Protein AF-C7NY32-F1 (afdb_monomer_lite)

Secondary structure (DSSP, 8-state):
-HHHHHHHSPP-TEEEEEEEEE-S---S-TTS--SSS--PPPP-TTS--S--HHHHHHHHHHHHHHHHHHT-EEEE-GGGG---TTTS-HHHHHHHHHHH-SEEEEEE---SS-----SHHHHHHHHS-HHHHTTEEEEEETT---HHHHHHHHHH--EEEEESSHHHHHHHHHHHHHHHHHHHHHTSS--TT-

Sequence (194 aa):
MRNRLLDTLSPVRYRRFLVYVMGPYKAFGVDDVVDDAGPFLEWDEDVGGEYDEEDVQALLERTRDRLREAVGVNAFLAIDAEIPLDEMDAATQTIEFARASNAVVFVAPLVGKNLGVGIEVGSVMEALDEQQRERVVFVHETGVRSAMIDGLARRWDATILTYETEDELFDRLRYFVAQVMNAEYTGDLPDLDE

Foldseek 3Di:
DQVLLLVQFDAWPASSQEEEEDEDAPDDDPPPDDDPDPDSDDQPPVFDWPDDRVRVVVLSVVLQVCCCPVVRGRYDYLVSSPQDCVRPNPLRSLLVSLLSHLAYEYEAEGRGPDRPGDVSVVSNLVSDDLLSQLRYEYEYEPPDDDVVVVVCCVPRVHHYHYDHDSVRVNVVVSVSSVVSVVCCVVVVHPDPVD

Radius of gyration: 15.98 Å; chains: 1; bounding box: 37×38×46 Å

Structure (mmCIF, N/CA/C/O backbone):
data_AF-C7NY32-F1
#
_entry.id   AF-C7NY32-F1
#
loop_
_atom_site.group_PDB
_atom_site.id
_atom_site.type_symbol
_atom_site.label_atom_id
_atom_site.label_alt_id
_atom_site.label_comp_id
_atom_site.label_asym_id
_atom_site.label_entity_id
_atom_site.label_seq_id
_atom_site.pdbx_PDB_ins_code
_atom_site.Cartn_x
_atom_site.Cartn_y
_atom_site.Cartn_z
_atom_site.occupancy
_atom_site.B_iso_or_equiv
_atom_site.auth_seq_id
_atom_site.auth_comp_id
_atom_site.auth_asym_id
_atom_site.auth_atom_id
_atom_site.pdbx_PDB_model_num
ATOM 1 N N . MET A 1 1 ? -15.158 4.988 3.749 1.00 94.06 1 MET A N 1
ATOM 2 C CA . MET A 1 1 ? -14.356 4.207 2.787 1.00 94.06 1 MET A CA 1
ATOM 3 C C . MET A 1 1 ? -14.219 2.724 3.157 1.00 94.06 1 MET A C 1
ATOM 5 O O . MET A 1 1 ? -14.706 1.892 2.407 1.00 94.06 1 MET A O 1
ATOM 9 N N . ARG A 1 2 ? -13.650 2.369 4.321 1.00 94.88 2 ARG A N 1
ATOM 10 C CA . ARG A 1 2 ? -13.374 0.975 4.753 1.00 94.88 2 ARG A CA 1
ATOM 11 C C . ARG A 1 2 ? -14.476 -0.059 4.469 1.00 94.88 2 ARG A C 1
ATOM 13 O O . ARG A 1 2 ? -14.203 -1.053 3.813 1.00 94.88 2 ARG A O 1
ATOM 20 N N . ASN A 1 3 ? -15.718 0.183 4.898 1.00 95.12 3 ASN A N 1
ATOM 21 C CA . ASN A 1 3 ? -16.822 -0.764 4.659 1.00 95.12 3 ASN A CA 1
ATOM 22 C C . ASN A 1 3 ? -17.086 -1.011 3.166 1.00 95.12 3 ASN A C 1
ATOM 24 O O . ASN A 1 3 ? -17.297 -2.152 2.780 1.00 95.12 3 ASN A O 1
ATOM 28 N N . ARG A 1 4 ? -16.994 0.031 2.326 1.00 95.00 4 ARG A N 1
ATOM 29 C CA . ARG A 1 4 ? -17.136 -0.108 0.870 1.00 95.00 4 ARG A CA 1
ATOM 30 C C . ARG A 1 4 ? -16.062 -1.037 0.312 1.00 95.00 4 ARG A C 1
ATOM 32 O O . ARG A 1 4 ? -16.401 -1.984 -0.378 1.00 95.00 4 ARG A O 1
ATOM 39 N N . LEU A 1 5 ? -14.797 -0.833 0.688 1.00 96.12 5 LEU A N 1
ATOM 40 C CA . LEU A 1 5 ? -13.703 -1.725 0.284 1.00 96.12 5 LEU A CA 1
ATOM 41 C C . LEU A 1 5 ? -13.952 -3.172 0.736 1.00 96.12 5 LEU A C 1
ATOM 43 O O . LEU A 1 5 ? -13.758 -4.104 -0.035 1.00 96.12 5 LEU A O 1
ATOM 47 N N . LEU A 1 6 ? -14.423 -3.382 1.968 1.00 95.75 6 LEU A N 1
ATOM 48 C CA . LEU A 1 6 ? -14.722 -4.726 2.476 1.00 95.75 6 LEU A CA 1
ATOM 49 C C . LEU A 1 6 ? -15.874 -5.419 1.739 1.00 95.75 6 LEU A C 1
ATOM 51 O O . LEU A 1 6 ? -15.918 -6.654 1.753 1.00 95.75 6 LEU A O 1
ATOM 55 N N . ASP A 1 7 ? -16.801 -4.656 1.164 1.00 95.44 7 ASP A N 1
ATOM 56 C CA . ASP A 1 7 ? -17.947 -5.163 0.407 1.00 95.44 7 ASP A CA 1
ATOM 57 C C . ASP A 1 7 ? -17.618 -5.382 -1.080 1.00 95.44 7 ASP A C 1
ATOM 59 O O . ASP A 1 7 ? -18.140 -6.326 -1.670 1.00 95.44 7 ASP A O 1
ATOM 63 N N . THR A 1 8 ? -16.728 -4.570 -1.662 1.00 95.75 8 THR A N 1
ATOM 64 C CA . THR A 1 8 ? -16.260 -4.705 -3.054 1.00 95.75 8 THR A CA 1
ATOM 65 C C . THR A 1 8 ? -15.223 -5.820 -3.209 1.00 95.75 8 THR A C 1
ATOM 67 O O . THR A 1 8 ? -15.301 -6.633 -4.130 1.00 95.75 8 THR A O 1
ATOM 70 N N . LEU A 1 9 ? -14.238 -5.889 -2.308 1.00 96.25 9 LEU A N 1
ATOM 71 C CA . LEU A 1 9 ? -13.093 -6.785 -2.463 1.00 96.25 9 LEU A CA 1
ATOM 72 C C . LEU A 1 9 ? -13.465 -8.248 -2.207 1.00 96.25 9 LEU A C 1
ATOM 74 O O . LEU A 1 9 ? -14.151 -8.595 -1.240 1.00 96.25 9 LEU A O 1
ATOM 78 N N . SER A 1 10 ? -12.904 -9.139 -3.027 1.00 94.31 10 SER A N 1
ATOM 79 C CA . SER A 1 10 ? -13.049 -10.582 -2.828 1.00 94.31 10 SER A CA 1
ATOM 80 C C . SER A 1 10 ? -12.523 -11.010 -1.446 1.00 94.31 10 SER A C 1
ATOM 82 O O . SER A 1 10 ? -11.459 -10.546 -1.021 1.00 94.31 10 SER A O 1
ATOM 84 N N . PRO A 1 11 ? -13.220 -11.909 -0.729 1.00 91.69 11 PRO A N 1
ATOM 85 C CA . PRO A 1 11 ? -12.851 -12.271 0.634 1.00 91.69 11 PRO A CA 1
ATOM 86 C C . PRO A 1 11 ? -11.560 -13.100 0.691 1.00 91.69 11 PRO A C 1
ATOM 88 O O . PRO A 1 11 ? -11.297 -13.948 -0.157 1.00 91.69 11 PRO A O 1
ATOM 91 N N . VAL A 1 12 ? -10.793 -12.891 1.760 1.00 96.62 12 VAL A N 1
ATOM 92 C CA . VAL A 1 12 ? -9.561 -13.617 2.118 1.00 96.62 12 VAL A CA 1
ATOM 93 C C . VAL A 1 12 ? -9.598 -14.007 3.600 1.00 96.62 12 VAL A C 1
ATOM 95 O O . VAL A 1 12 ? -10.525 -13.629 4.322 1.00 96.62 12 VAL A O 1
ATOM 98 N N . ARG A 1 13 ? -8.590 -14.750 4.081 1.00 96.56 13 ARG A N 1
ATOM 99 C CA . ARG A 1 13 ? -8.516 -15.232 5.474 1.00 96.56 13 ARG A CA 1
ATOM 100 C C . ARG A 1 13 ? -8.660 -14.104 6.501 1.00 96.56 13 ARG A C 1
ATOM 102 O O . ARG A 1 13 ? -9.454 -14.226 7.429 1.00 96.56 13 ARG A O 1
ATOM 109 N N . TYR A 1 14 ? -7.911 -13.022 6.327 1.00 96.12 14 TYR A N 1
ATOM 110 C CA . TYR A 1 14 ? -7.935 -11.827 7.166 1.00 96.12 14 TYR A CA 1
ATOM 111 C C . TYR A 1 14 ? -8.676 -10.702 6.434 1.00 96.12 14 TYR A C 1
ATOM 113 O O . TYR A 1 14 ? -8.106 -9.653 6.151 1.00 96.12 14 TYR A O 1
ATOM 121 N N . ARG A 1 15 ? -9.959 -10.927 6.100 1.00 95.19 15 ARG A N 1
ATOM 122 C CA . ARG A 1 15 ? -10.795 -10.013 5.286 1.00 95.19 15 ARG A CA 1
ATOM 123 C C . ARG A 1 15 ? -10.731 -8.549 5.733 1.00 95.19 15 ARG A C 1
ATOM 125 O O . ARG A 1 15 ? -10.761 -7.666 4.884 1.00 95.19 15 ARG A O 1
ATOM 132 N N . ARG A 1 16 ? -10.687 -8.302 7.045 1.00 95.31 16 ARG A N 1
ATOM 133 C CA . ARG A 1 16 ? -10.696 -6.951 7.626 1.00 95.31 16 ARG A CA 1
ATOM 134 C C . ARG A 1 16 ? -9.321 -6.287 7.644 1.00 95.31 16 ARG A C 1
ATOM 136 O O . ARG A 1 16 ? -9.256 -5.077 7.784 1.00 95.31 16 ARG A O 1
ATOM 143 N N . PHE A 1 17 ? -8.240 -7.041 7.463 1.00 97.06 17 PHE A N 1
ATOM 144 C CA . PHE A 1 17 ? -6.901 -6.472 7.417 1.00 97.06 17 PHE A CA 1
ATOM 145 C C . PHE A 1 17 ? -6.610 -5.974 5.998 1.00 97.06 17 PHE A C 1
ATOM 147 O O . PHE A 1 17 ? -6.180 -6.743 5.134 1.00 97.06 17 PHE A O 1
ATOM 154 N N . LEU A 1 18 ? -6.925 -4.704 5.749 1.00 98.00 18 LEU A N 1
ATOM 155 C CA . LEU A 1 18 ? -6.775 -4.059 4.446 1.00 98.00 18 LEU A CA 1
ATOM 156 C C . LEU A 1 18 ? -5.326 -3.613 4.237 1.00 98.00 18 LEU A C 1
ATOM 158 O O . LEU A 1 18 ? -4.759 -2.933 5.094 1.00 98.00 18 LEU A O 1
ATOM 162 N N . VAL A 1 19 ? -4.752 -3.973 3.088 1.00 98.31 19 VAL A N 1
ATOM 163 C CA . VAL A 1 19 ? -3.416 -3.522 2.674 1.00 98.31 19 VAL A CA 1
ATOM 164 C C . VAL A 1 19 ? -3.537 -2.780 1.352 1.00 98.31 19 VAL A C 1
ATOM 166 O O . VAL A 1 19 ? -3.789 -3.395 0.318 1.00 98.31 19 VAL A O 1
ATOM 169 N N . TYR A 1 20 ? -3.360 -1.464 1.378 1.00 97.62 20 TYR A N 1
ATOM 170 C CA . TYR A 1 20 ? -3.357 -0.682 0.149 1.00 97.62 20 TYR A CA 1
ATOM 171 C C . TYR A 1 20 ? -1.977 -0.768 -0.499 1.00 97.62 20 TYR A C 1
ATOM 173 O O . TYR A 1 20 ? -0.993 -0.292 0.069 1.00 97.62 20 TYR A O 1
ATOM 181 N N . VAL A 1 21 ? -1.902 -1.411 -1.664 1.00 95.88 21 VAL A N 1
ATOM 182 C CA . VAL A 1 21 ? -0.684 -1.496 -2.471 1.00 95.88 21 VAL A CA 1
ATOM 183 C C . VAL A 1 21 ? -0.756 -0.392 -3.520 1.00 95.88 21 VAL A C 1
ATOM 185 O O . VAL A 1 21 ? -1.666 -0.354 -4.346 1.00 95.88 21 VAL A O 1
ATOM 188 N N . MET A 1 22 ? 0.199 0.525 -3.470 1.00 88.88 22 MET A N 1
ATOM 189 C CA . MET A 1 22 ? 0.317 1.633 -4.406 1.00 88.88 22 MET A CA 1
ATOM 190 C C . MET A 1 22 ? 1.706 1.647 -5.035 1.00 88.88 22 MET A C 1
ATOM 192 O O . MET A 1 22 ? 2.674 1.109 -4.497 1.00 88.88 22 MET A O 1
ATOM 196 N N . GLY A 1 23 ? 1.800 2.287 -6.186 1.00 83.19 23 GLY A N 1
ATOM 197 C CA . GLY A 1 23 ? 3.041 2.485 -6.904 1.00 83.19 23 GLY A CA 1
ATOM 198 C C . GLY A 1 23 ? 2.817 3.483 -8.031 1.00 83.19 23 GLY A C 1
ATOM 199 O O . GLY A 1 23 ? 1.702 3.975 -8.207 1.00 83.19 23 GLY A O 1
ATOM 200 N N . PRO A 1 24 ? 3.865 3.804 -8.784 1.00 73.06 24 PRO A N 1
ATOM 201 C CA . PRO A 1 24 ? 3.766 4.706 -9.915 1.00 73.06 24 PRO A CA 1
ATOM 202 C C . PRO A 1 24 ? 3.049 3.998 -11.070 1.00 73.06 24 PRO A C 1
ATOM 204 O O . PRO A 1 24 ? 3.623 3.135 -11.717 1.00 73.06 24 PRO A O 1
ATOM 207 N N . TYR A 1 25 ? 1.798 4.342 -11.335 1.00 64.25 25 TYR A N 1
ATOM 208 C CA . TYR A 1 25 ? 1.080 3.983 -12.563 1.00 64.25 25 TYR A CA 1
ATOM 209 C C . TYR A 1 25 ? 0.138 5.127 -12.911 1.00 64.25 25 TYR A C 1
ATOM 211 O O . TYR A 1 25 ? -0.257 5.887 -12.022 1.00 64.25 25 TYR A O 1
ATOM 219 N N . LYS A 1 26 ? -0.185 5.319 -14.197 1.00 51.69 26 LYS A N 1
ATOM 220 C CA . LYS A 1 26 ? -1.224 6.287 -14.553 1.00 51.69 26 LYS A CA 1
ATOM 221 C C . LYS A 1 26 ? -2.524 5.781 -13.935 1.00 51.69 26 LYS A C 1
ATOM 223 O O . LYS A 1 26 ? -3.090 4.778 -14.363 1.00 51.69 26 LYS A O 1
ATOM 228 N N . ALA A 1 27 ? -3.013 6.482 -12.918 1.00 40.25 27 ALA A N 1
ATOM 229 C CA . ALA A 1 27 ? -4.398 6.338 -12.522 1.00 40.25 27 ALA A CA 1
ATOM 230 C C . ALA A 1 27 ? -5.248 6.779 -13.722 1.00 40.25 27 ALA A C 1
ATOM 232 O O . ALA A 1 27 ? -5.224 7.947 -14.093 1.00 40.25 27 ALA A O 1
ATOM 233 N N . PHE A 1 28 ? -5.912 5.810 -14.355 1.00 35.12 28 PHE A N 1
ATOM 234 C CA . PHE A 1 28 ? -7.038 5.961 -15.277 1.00 35.12 28 PHE A CA 1
ATOM 235 C C . PHE A 1 28 ? -6.998 7.179 -16.220 1.00 35.12 28 PHE A C 1
ATOM 237 O O . PHE A 1 28 ? -7.431 8.266 -15.861 1.00 35.12 28 PHE A O 1
ATOM 244 N N . GLY A 1 29 ? -6.588 6.950 -17.474 1.00 32.06 29 GLY A N 1
ATOM 245 C CA . GLY A 1 29 ? -7.025 7.740 -18.634 1.00 32.06 29 GLY A CA 1
ATOM 246 C C . GLY A 1 29 ? -6.912 9.261 -18.491 1.00 32.06 29 GLY A C 1
ATOM 247 O O . GLY A 1 29 ? -7.918 9.952 -18.351 1.00 32.06 29 GLY A O 1
ATOM 248 N N . VAL A 1 30 ? -5.696 9.793 -18.620 1.00 34.03 30 VAL A N 1
ATOM 249 C CA . VAL A 1 30 ? -5.410 11.243 -18.655 1.00 34.03 30 VAL A CA 1
ATOM 250 C C . VAL A 1 30 ? -5.829 11.886 -19.993 1.00 34.03 30 VAL A C 1
ATOM 252 O O . VAL A 1 30 ? -5.112 12.717 -20.534 1.00 34.03 30 VAL A O 1
ATOM 255 N N . ASP A 1 31 ? -6.982 11.511 -20.545 1.00 34.88 31 ASP A N 1
ATOM 256 C CA . ASP A 1 31 ? -7.595 12.259 -21.653 1.00 34.88 31 ASP A CA 1
ATOM 257 C C . ASP A 1 31 ? -8.758 13.157 -21.194 1.00 34.88 31 ASP A C 1
ATOM 259 O O . ASP A 1 31 ? -9.236 13.950 -21.999 1.00 34.88 31 ASP A O 1
ATOM 263 N N . ASP A 1 32 ? -9.189 13.117 -19.921 1.00 37.19 32 ASP A N 1
ATOM 264 C CA . ASP A 1 32 ? -10.459 13.767 -19.536 1.00 37.19 32 ASP A CA 1
ATOM 265 C C . ASP A 1 32 ? -10.482 14.654 -18.274 1.00 37.19 32 ASP A C 1
ATOM 267 O O . ASP A 1 32 ? -11.568 15.029 -17.833 1.00 37.19 32 ASP A O 1
ATOM 271 N N . VAL A 1 33 ? -9.352 15.099 -17.702 1.00 34.41 33 VAL A N 1
ATOM 272 C CA . VAL A 1 33 ? -9.415 16.154 -16.661 1.00 34.41 33 VAL A CA 1
ATOM 273 C C . VAL A 1 33 ? -8.207 17.098 -16.696 1.00 34.41 33 VAL A C 1
ATOM 275 O O . VAL A 1 33 ? -7.196 16.880 -16.035 1.00 34.41 33 VAL A O 1
ATOM 278 N N . VAL A 1 34 ? -8.328 18.193 -17.448 1.00 40.25 34 VAL A N 1
ATOM 279 C CA . VAL A 1 34 ? -7.401 19.335 -17.394 1.00 40.25 34 VAL A CA 1
ATOM 280 C C . VAL A 1 34 ? -8.054 20.452 -16.574 1.00 40.25 34 VAL A C 1
ATOM 282 O O . VAL A 1 34 ? -9.134 20.907 -16.942 1.00 40.25 34 VAL A O 1
ATOM 285 N N . ASP A 1 35 ? -7.441 20.832 -15.443 1.00 34.16 35 ASP A N 1
ATOM 286 C CA . ASP A 1 35 ? -6.943 22.206 -15.167 1.00 34.16 35 ASP A CA 1
ATOM 287 C C . ASP A 1 35 ? -6.575 22.470 -13.685 1.00 34.16 35 ASP A C 1
ATOM 289 O O . ASP A 1 35 ? -5.916 23.469 -13.413 1.00 34.16 35 ASP A O 1
ATOM 293 N N . ASP A 1 36 ? -6.930 21.608 -12.718 1.00 35.50 36 ASP A N 1
ATOM 294 C CA . ASP A 1 36 ? -6.654 21.886 -11.280 1.00 35.50 36 ASP A CA 1
ATOM 295 C C . ASP A 1 36 ? -6.122 20.685 -10.474 1.00 35.50 36 ASP A C 1
ATOM 297 O O . ASP A 1 36 ? -5.921 20.741 -9.261 1.00 35.50 36 ASP A O 1
ATOM 301 N N . ALA A 1 37 ? -5.847 19.577 -11.157 1.00 38.97 37 ALA A N 1
ATOM 302 C CA . ALA A 1 37 ? -5.142 18.443 -10.587 1.00 38.97 37 ALA A CA 1
ATOM 303 C C . ALA A 1 37 ? -3.637 18.764 -10.676 1.00 38.97 37 ALA A C 1
ATOM 305 O O . ALA A 1 37 ? -3.065 18.766 -11.766 1.00 38.97 37 ALA A O 1
ATOM 306 N N . GLY A 1 38 ? -3.008 19.136 -9.552 1.00 36.12 38 GLY A N 1
ATOM 307 C CA . GLY A 1 38 ? -1.560 19.400 -9.484 1.00 36.12 38 GLY A CA 1
ATOM 308 C C . GLY A 1 38 ? -0.754 18.286 -10.172 1.00 36.12 38 GLY A C 1
ATOM 309 O O . GLY A 1 38 ? -1.243 17.164 -10.230 1.00 36.12 38 GLY A O 1
ATOM 310 N N . PRO A 1 39 ? 0.441 18.572 -10.725 1.00 36.75 39 PRO A N 1
ATOM 311 C CA . PRO A 1 39 ? 1.020 17.790 -11.815 1.00 36.75 39 PRO A CA 1
ATOM 312 C C . PRO A 1 39 ? 1.172 16.315 -11.434 1.00 36.75 39 PRO A C 1
ATOM 314 O O . PRO A 1 39 ? 2.125 15.930 -10.761 1.00 36.75 39 PRO A O 1
ATOM 317 N N . PHE A 1 40 ? 0.227 15.490 -11.881 1.00 40.19 40 PHE A N 1
ATOM 318 C CA . PHE A 1 40 ? 0.404 14.051 -11.972 1.00 40.19 40 PHE A CA 1
ATOM 319 C C . PHE A 1 40 ? 1.573 13.856 -12.937 1.00 40.19 40 PHE A C 1
ATOM 321 O O . PHE A 1 40 ? 1.535 14.351 -14.062 1.00 40.19 40 PHE A O 1
ATOM 328 N N . LEU A 1 41 ? 2.676 13.283 -12.451 1.00 48.34 41 LEU A N 1
ATOM 329 C CA . LEU A 1 41 ? 3.913 13.235 -13.222 1.00 48.34 41 LEU A CA 1
ATOM 330 C C . LEU A 1 41 ? 3.714 12.431 -14.510 1.00 48.34 41 LEU A C 1
ATOM 332 O O . LEU A 1 41 ? 3.238 11.298 -14.485 1.00 48.34 41 LEU A O 1
ATOM 336 N N . GLU A 1 42 ? 4.110 13.037 -15.627 1.00 41.88 42 GLU A N 1
ATOM 337 C CA . GLU A 1 42 ? 4.194 12.372 -16.920 1.00 41.88 42 GLU A CA 1
ATOM 338 C C . GLU A 1 42 ? 5.320 11.336 -16.891 1.00 41.88 42 GLU A C 1
ATOM 340 O O . GLU A 1 42 ? 6.430 11.599 -16.419 1.00 41.88 42 GLU A O 1
ATOM 345 N N . TRP A 1 43 ? 5.015 10.146 -17.401 1.00 46.81 43 TRP A N 1
ATOM 346 C CA . TRP A 1 43 ? 6.013 9.144 -17.736 1.00 46.81 43 TRP A CA 1
ATOM 347 C C . TRP A 1 43 ? 6.921 9.731 -18.820 1.00 46.81 43 TRP A C 1
ATOM 349 O O . TRP A 1 43 ? 6.437 10.170 -19.860 1.00 46.81 43 TRP A O 1
ATOM 359 N N . ASP A 1 44 ? 8.230 9.774 -18.576 1.00 45.31 44 ASP A N 1
ATOM 360 C CA . ASP A 1 44 ? 9.201 10.231 -19.574 1.00 45.31 44 ASP A CA 1
ATOM 361 C C . ASP A 1 44 ? 9.467 9.087 -20.568 1.00 45.31 44 ASP A C 1
ATOM 363 O O . ASP A 1 44 ? 10.397 8.295 -20.392 1.00 45.31 44 ASP A O 1
ATOM 367 N N . GLU A 1 45 ? 8.596 8.969 -21.579 1.00 47.72 45 GLU A N 1
ATOM 368 C CA . GLU A 1 45 ? 8.633 7.925 -22.621 1.00 47.72 45 GLU A CA 1
ATOM 369 C C . GLU A 1 45 ? 9.968 7.895 -23.399 1.00 47.72 45 GLU A C 1
ATOM 371 O O . GLU A 1 45 ? 10.328 6.874 -23.987 1.00 47.72 45 GLU A O 1
ATOM 376 N N . ASP A 1 46 ? 10.741 8.988 -23.370 1.00 44.47 46 ASP A N 1
ATOM 377 C CA . ASP A 1 46 ? 12.015 9.139 -24.082 1.00 44.47 46 ASP A CA 1
ATOM 378 C C . ASP A 1 46 ? 13.232 8.578 -23.311 1.00 44.47 46 ASP A C 1
ATOM 380 O O . ASP A 1 46 ? 14.363 8.589 -23.820 1.00 44.47 46 ASP A O 1
ATOM 384 N N . VAL A 1 47 ? 13.049 8.063 -22.087 1.00 47.56 47 VAL A N 1
ATOM 385 C CA . VAL A 1 47 ? 14.148 7.562 -21.245 1.00 47.56 47 VAL A CA 1
ATOM 386 C C . VAL A 1 47 ? 13.937 6.095 -20.872 1.00 47.56 47 VAL A C 1
ATOM 388 O O . VAL A 1 47 ? 13.262 5.776 -19.901 1.00 47.56 47 VAL A O 1
ATOM 391 N N . GLY A 1 48 ? 14.607 5.198 -21.605 1.00 42.69 48 GLY A N 1
ATOM 392 C CA . GLY A 1 48 ? 14.544 3.748 -21.390 1.00 42.69 48 GLY A CA 1
ATOM 393 C C . GLY A 1 48 ? 14.862 3.318 -19.951 1.00 42.69 48 GLY A C 1
ATOM 394 O O . GLY A 1 48 ? 16.020 3.364 -19.520 1.00 42.69 48 GLY A O 1
ATOM 395 N N . GLY A 1 49 ? 13.820 2.908 -19.226 1.00 52.72 49 GLY A N 1
ATOM 396 C CA . GLY A 1 49 ? 13.884 2.057 -18.039 1.00 52.72 49 GLY A CA 1
ATOM 397 C C . GLY A 1 49 ? 13.850 0.576 -18.408 1.00 52.72 49 GLY A C 1
ATOM 398 O O . GLY A 1 49 ? 13.660 0.236 -19.573 1.00 52.72 49 GLY A O 1
ATOM 399 N N . GLU A 1 50 ? 14.049 -0.301 -17.422 1.00 54.47 50 GLU A N 1
ATOM 400 C CA . GLU A 1 50 ? 13.818 -1.745 -17.598 1.00 54.47 50 GLU A CA 1
ATOM 401 C C . GLU A 1 50 ? 12.321 -2.089 -17.566 1.00 54.47 50 GLU A C 1
ATOM 403 O O . GLU A 1 50 ? 11.918 -3.042 -18.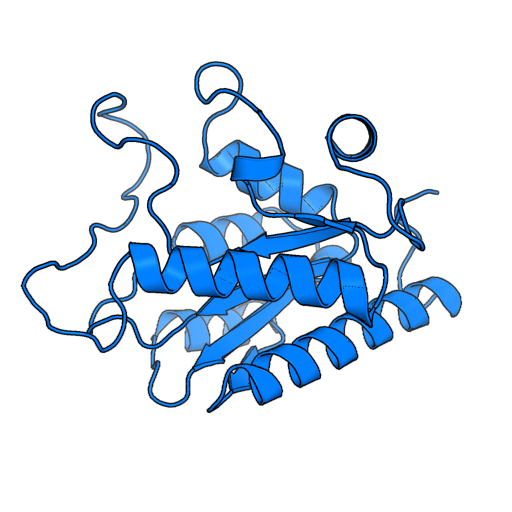219 1.00 54.47 50 GLU A O 1
ATOM 408 N N . TYR A 1 51 ? 11.522 -1.270 -16.871 1.00 58.06 51 TYR A N 1
ATOM 409 C CA . TYR A 1 51 ? 10.068 -1.383 -16.765 1.00 58.06 51 TYR A CA 1
ATOM 410 C C . TYR A 1 51 ? 9.368 -0.302 -17.594 1.00 58.06 51 TYR A C 1
ATOM 412 O O . TYR A 1 51 ? 9.711 0.883 -17.471 1.00 58.06 51 TYR A O 1
ATOM 420 N N . ASP A 1 52 ? 8.365 -0.698 -18.375 1.00 68.88 52 ASP A N 1
ATOM 421 C CA . ASP A 1 52 ? 7.321 0.201 -18.871 1.00 68.88 52 ASP A CA 1
ATOM 422 C C . ASP A 1 52 ? 6.100 0.235 -17.924 1.00 68.88 52 ASP A C 1
ATOM 424 O O . ASP A 1 52 ? 6.123 -0.318 -16.821 1.00 68.88 52 ASP A O 1
ATOM 428 N N . GLU A 1 53 ? 5.044 0.959 -18.301 1.00 68.50 53 GLU A N 1
ATOM 429 C CA . GLU A 1 53 ? 3.831 1.092 -17.482 1.00 68.50 53 GLU A CA 1
ATOM 430 C C . GLU A 1 53 ? 3.137 -0.256 -17.230 1.00 68.50 53 GLU A C 1
ATOM 432 O O . GLU A 1 53 ? 2.698 -0.527 -16.105 1.00 68.50 53 GLU A O 1
ATOM 437 N N . GLU A 1 54 ? 3.081 -1.116 -18.250 1.00 77.00 54 GLU A N 1
ATOM 438 C CA . GLU A 1 54 ? 2.462 -2.437 -18.153 1.00 77.00 54 GLU A CA 1
ATOM 439 C C . GLU A 1 54 ? 3.254 -3.322 -17.187 1.00 77.00 54 GLU A C 1
ATOM 441 O O . GLU A 1 54 ? 2.662 -4.017 -16.353 1.00 77.00 54 GLU A O 1
ATOM 446 N N . ASP A 1 55 ? 4.586 -3.243 -17.224 1.00 83.00 55 ASP A N 1
ATOM 447 C CA . ASP A 1 55 ? 5.441 -4.009 -16.323 1.00 83.00 55 ASP A CA 1
ATOM 448 C C . ASP A 1 55 ? 5.259 -3.591 -14.853 1.00 83.00 55 ASP A C 1
ATOM 450 O O . ASP A 1 55 ? 5.227 -4.449 -13.959 1.00 83.00 55 ASP A O 1
ATOM 454 N N . VAL A 1 56 ? 5.104 -2.287 -14.577 1.00 83.44 56 VAL A N 1
ATOM 455 C CA . VAL A 1 56 ? 4.855 -1.795 -13.211 1.00 83.44 56 VAL A CA 1
ATOM 456 C C . VAL A 1 56 ? 3.485 -2.214 -12.713 1.00 83.44 56 VAL A C 1
ATOM 458 O O . VAL A 1 56 ? 3.377 -2.725 -11.594 1.00 83.44 56 VAL A O 1
ATOM 461 N N . GLN A 1 57 ? 2.441 -2.038 -13.524 1.00 85.44 57 GLN A N 1
ATOM 462 C CA . GLN A 1 57 ? 1.107 -2.495 -13.151 1.00 85.44 57 GLN A CA 1
ATOM 463 C C . GLN A 1 57 ? 1.126 -4.000 -12.861 1.00 85.44 57 GLN A C 1
ATOM 465 O O . GLN A 1 57 ? 0.653 -4.428 -11.805 1.00 85.44 57 GLN A O 1
ATOM 470 N N . ALA A 1 58 ? 1.758 -4.796 -13.725 1.00 90.88 58 ALA A N 1
ATOM 471 C CA . ALA A 1 58 ? 1.870 -6.234 -13.535 1.00 90.88 58 ALA A CA 1
ATOM 472 C C . ALA A 1 58 ? 2.638 -6.595 -12.248 1.00 90.88 58 ALA A C 1
ATOM 474 O O . ALA A 1 58 ? 2.265 -7.549 -11.562 1.00 90.88 58 ALA A O 1
ATOM 475 N N . LEU A 1 59 ? 3.688 -5.850 -11.880 1.00 93.06 59 LEU A N 1
ATOM 476 C CA . LEU A 1 59 ? 4.396 -6.034 -10.606 1.00 93.06 59 LEU A CA 1
ATOM 477 C C . LEU A 1 59 ? 3.484 -5.765 -9.400 1.00 93.06 59 LEU A C 1
ATOM 479 O O . LEU A 1 59 ? 3.482 -6.543 -8.440 1.00 93.06 59 LEU A O 1
ATOM 483 N N . LEU A 1 60 ? 2.707 -4.680 -9.432 1.00 93.62 60 LEU A N 1
ATOM 484 C CA . LEU A 1 60 ? 1.782 -4.320 -8.353 1.00 93.62 60 LEU A CA 1
ATOM 485 C C . LEU A 1 60 ? 0.658 -5.351 -8.208 1.00 93.62 60 LEU A C 1
ATOM 487 O O . LEU A 1 60 ? 0.341 -5.761 -7.088 1.00 93.62 60 LEU A O 1
ATOM 491 N N . GLU A 1 61 ? 0.107 -5.820 -9.326 1.00 96.00 61 GLU A N 1
ATOM 492 C CA . GLU A 1 61 ? -0.906 -6.875 -9.368 1.00 96.00 61 GLU A CA 1
ATOM 493 C C . GLU A 1 61 ? -0.375 -8.185 -8.774 1.00 96.00 61 GLU A C 1
ATOM 495 O O . GLU A 1 61 ? -0.987 -8.732 -7.853 1.00 96.00 61 GLU A O 1
ATOM 500 N N . ARG A 1 62 ? 0.813 -8.639 -9.204 1.00 97.38 62 ARG A N 1
ATOM 501 C CA . ARG A 1 62 ? 1.467 -9.831 -8.633 1.00 97.38 62 ARG A CA 1
ATOM 502 C C . ARG A 1 62 ? 1.760 -9.668 -7.145 1.00 97.38 62 ARG A C 1
ATOM 504 O O . ARG A 1 62 ? 1.549 -10.599 -6.369 1.00 97.38 62 ARG A O 1
ATOM 511 N N . THR A 1 63 ? 2.206 -8.484 -6.728 1.00 97.56 63 THR A N 1
ATOM 512 C CA . THR A 1 63 ? 2.481 -8.173 -5.319 1.00 97.56 63 THR A CA 1
ATOM 513 C C . THR A 1 63 ? 1.212 -8.265 -4.470 1.00 97.56 63 THR A C 1
ATOM 515 O O . THR A 1 63 ? 1.208 -8.941 -3.434 1.00 97.56 63 THR A O 1
ATOM 518 N N . ARG A 1 64 ? 0.119 -7.632 -4.917 1.00 97.75 64 ARG A N 1
ATOM 519 C CA . ARG A 1 64 ? -1.207 -7.727 -4.291 1.00 97.75 64 ARG A CA 1
ATOM 520 C C . ARG A 1 64 ? -1.635 -9.187 -4.175 1.00 97.75 64 ARG A C 1
ATOM 522 O O . ARG A 1 64 ? -1.976 -9.634 -3.079 1.00 97.75 64 ARG A O 1
ATOM 529 N N . ASP A 1 65 ? -1.613 -9.925 -5.279 1.00 98.38 65 ASP A N 1
ATOM 530 C CA . ASP A 1 65 ? -2.125 -11.296 -5.331 1.00 98.38 65 ASP A CA 1
ATOM 531 C C . ASP A 1 65 ? -1.318 -12.212 -4.411 1.00 98.38 65 ASP A C 1
ATOM 533 O O . ASP A 1 65 ? -1.885 -12.942 -3.595 1.00 98.38 65 ASP A O 1
ATOM 537 N N . ARG A 1 66 ? 0.010 -12.073 -4.406 1.00 98.19 66 ARG A N 1
ATOM 538 C CA . ARG A 1 66 ? 0.885 -12.852 -3.528 1.00 98.19 66 ARG A CA 1
ATOM 539 C C . ARG A 1 66 ? 0.662 -12.542 -2.045 1.00 98.19 66 ARG A C 1
ATOM 541 O O . ARG A 1 66 ? 0.692 -13.462 -1.227 1.00 98.19 66 ARG A O 1
ATOM 548 N N . LEU A 1 67 ? 0.390 -11.289 -1.663 1.00 98.31 67 LEU A N 1
ATOM 549 C CA . LEU A 1 67 ? 0.003 -10.947 -0.283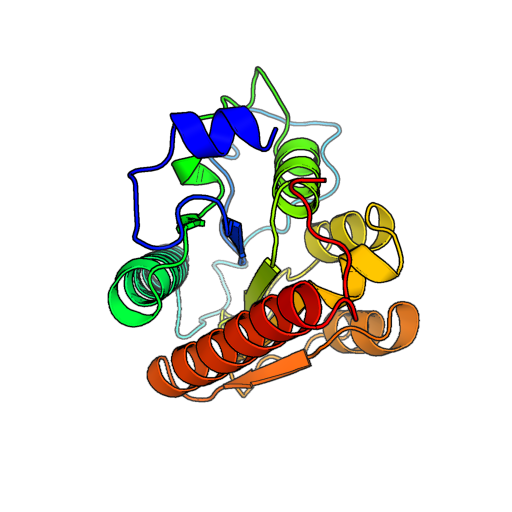 1.00 98.31 67 LEU A CA 1
ATOM 550 C C . LEU A 1 67 ? -1.330 -11.603 0.106 1.00 98.31 67 LEU A C 1
ATOM 552 O O . LEU A 1 67 ? -1.450 -12.171 1.200 1.00 98.31 67 LEU A O 1
ATOM 556 N N . ARG A 1 68 ? -2.313 -11.586 -0.799 1.00 98.19 68 ARG A N 1
ATOM 557 C CA . ARG A 1 68 ? -3.621 -12.227 -0.590 1.00 98.19 68 ARG A CA 1
ATOM 558 C C . ARG A 1 68 ? -3.495 -13.741 -0.447 1.00 98.19 68 ARG A C 1
ATOM 560 O O . ARG A 1 68 ? -4.118 -14.313 0.443 1.00 98.19 68 ARG A O 1
ATOM 567 N N . GLU A 1 69 ? -2.669 -14.383 -1.264 1.00 97.69 69 GLU A N 1
ATOM 568 C CA . GLU A 1 69 ? -2.508 -15.840 -1.288 1.00 97.69 69 GLU A CA 1
ATOM 569 C C . GLU A 1 69 ? -1.623 -16.367 -0.152 1.00 97.69 69 GLU A C 1
ATOM 571 O O . GLU A 1 69 ? -2.001 -17.304 0.554 1.00 97.69 69 GLU A O 1
ATOM 576 N N . ALA A 1 70 ? -0.445 -15.771 0.051 1.00 96.75 70 ALA A N 1
ATOM 577 C CA . ALA A 1 70 ? 0.572 -16.311 0.954 1.00 96.75 70 ALA A CA 1
ATOM 578 C C . ALA A 1 70 ? 0.491 -15.763 2.390 1.00 96.75 70 ALA A C 1
ATOM 580 O O . ALA A 1 70 ? 0.966 -16.418 3.326 1.00 96.75 70 ALA A O 1
ATOM 581 N N . VAL A 1 71 ? -0.085 -14.570 2.587 1.00 96.88 71 VAL A N 1
ATOM 582 C CA . VAL A 1 71 ? -0.312 -13.980 3.922 1.00 96.88 71 VAL A CA 1
ATOM 583 C C . VAL A 1 71 ? -1.786 -14.085 4.320 1.00 96.88 71 VAL A C 1
ATOM 585 O O . VAL A 1 71 ? -2.093 -14.346 5.484 1.00 96.88 71 VAL A O 1
ATOM 588 N N . GLY A 1 72 ? -2.705 -13.962 3.358 1.00 97.88 72 GLY A N 1
ATOM 589 C CA . GLY A 1 72 ? -4.146 -14.031 3.604 1.00 97.88 72 GLY A CA 1
ATOM 590 C C . GLY A 1 72 ? -4.787 -12.683 3.934 1.00 97.88 72 GLY A C 1
ATOM 591 O O . GLY A 1 72 ? -5.935 -12.676 4.378 1.00 97.88 72 GLY A O 1
ATOM 592 N N . VAL A 1 73 ? -4.059 -11.575 3.778 1.00 98.06 73 VAL A N 1
ATOM 593 C CA . VAL A 1 73 ? -4.536 -10.202 4.034 1.00 98.06 73 VAL A CA 1
ATOM 594 C C . VAL A 1 73 ? -5.285 -9.653 2.828 1.00 98.06 73 VAL A C 1
ATOM 596 O O . VAL A 1 73 ? -5.085 -10.111 1.703 1.00 98.06 73 VAL A O 1
ATOM 599 N N . ASN A 1 74 ? -6.179 -8.692 3.049 1.00 97.94 74 ASN A N 1
ATOM 600 C CA . ASN A 1 74 ? -7.026 -8.145 1.996 1.00 97.94 74 ASN A CA 1
ATOM 601 C C . ASN A 1 74 ? -6.289 -7.010 1.275 1.00 97.94 74 ASN A C 1
ATOM 603 O O . ASN A 1 74 ? -6.596 -5.833 1.458 1.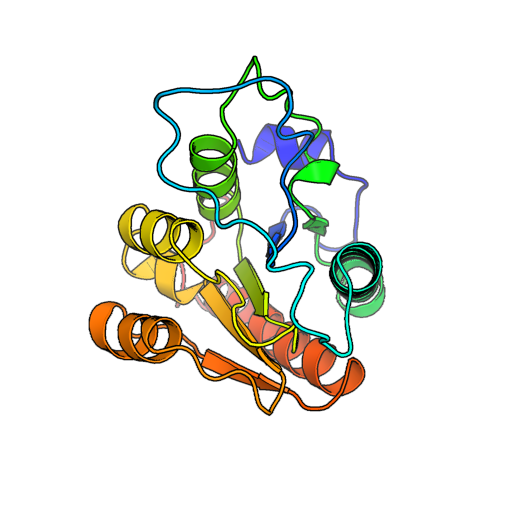00 97.94 74 ASN A O 1
ATOM 607 N N . ALA A 1 75 ? -5.256 -7.385 0.515 1.00 98.38 75 ALA A N 1
ATOM 608 C CA . ALA A 1 75 ? -4.501 -6.441 -0.295 1.00 98.38 75 ALA A CA 1
ATOM 609 C C . ALA A 1 75 ? -5.303 -6.010 -1.530 1.00 98.38 75 ALA A C 1
ATOM 611 O O . ALA A 1 75 ? -6.031 -6.832 -2.099 1.00 98.38 75 ALA A O 1
ATOM 612 N N . PHE A 1 76 ? -5.162 -4.749 -1.935 1.00 98.12 76 PHE A N 1
ATOM 613 C CA . PHE A 1 76 ? -5.864 -4.169 -3.082 1.00 98.12 76 PHE A CA 1
ATOM 614 C C . PHE A 1 76 ? -5.066 -3.024 -3.724 1.00 98.12 76 PHE A C 1
ATOM 616 O O . PHE A 1 76 ? -4.260 -2.374 -3.054 1.00 98.12 76 PHE A O 1
ATOM 623 N N . LEU A 1 77 ? -5.319 -2.788 -5.011 1.00 95.31 77 LEU A N 1
ATOM 624 C CA . LEU A 1 77 ? -4.915 -1.607 -5.777 1.00 95.31 77 LEU A CA 1
ATOM 625 C C . LEU A 1 77 ? -6.089 -0.621 -5.874 1.00 95.31 77 LEU A C 1
ATOM 627 O O . LEU A 1 77 ? -7.240 -1.008 -5.677 1.00 95.31 77 LEU A O 1
ATOM 631 N N . ALA A 1 78 ? -5.834 0.638 -6.245 1.00 91.31 78 ALA A N 1
ATOM 632 C CA . ALA A 1 78 ? -6.905 1.630 -6.416 1.00 91.31 78 ALA A CA 1
ATOM 633 C C . ALA A 1 78 ? -7.960 1.161 -7.433 1.00 91.31 78 ALA A C 1
ATOM 635 O O . ALA A 1 78 ? -9.159 1.332 -7.214 1.00 91.31 78 ALA A O 1
ATOM 636 N N . ILE A 1 79 ? -7.514 0.486 -8.499 1.00 89.00 79 ILE A N 1
ATOM 637 C CA . ILE A 1 79 ? -8.389 -0.063 -9.540 1.00 89.00 79 ILE A CA 1
ATOM 638 C C . ILE A 1 79 ? -9.379 -1.114 -9.014 1.00 89.00 79 ILE A C 1
ATOM 640 O O . ILE A 1 79 ? -10.471 -1.249 -9.558 1.00 89.00 79 ILE A O 1
ATOM 644 N N . ASP A 1 80 ? -9.038 -1.807 -7.923 1.00 94.12 80 ASP A N 1
ATOM 645 C CA . ASP A 1 80 ? -9.880 -2.848 -7.326 1.00 94.12 80 ASP A CA 1
ATOM 646 C C . ASP A 1 80 ? -11.027 -2.259 -6.483 1.00 94.12 80 ASP A C 1
ATOM 648 O O . ASP A 1 80 ? -11.944 -2.978 -6.086 1.00 94.12 80 ASP A O 1
ATOM 652 N N . ALA A 1 81 ? -10.977 -0.960 -6.161 1.00 91.38 81 ALA A N 1
ATOM 653 C CA . ALA A 1 81 ? -11.988 -0.298 -5.338 1.00 91.38 81 ALA A CA 1
ATOM 654 C C . ALA A 1 81 ? -13.269 0.054 -6.115 1.00 91.38 81 ALA A C 1
ATOM 656 O O . ALA A 1 81 ? -14.289 0.359 -5.488 1.00 91.38 81 ALA A O 1
ATOM 657 N N . GLU A 1 82 ? -13.215 0.019 -7.453 1.00 91.06 82 GLU A N 1
ATOM 658 C CA . GLU A 1 82 ? -14.336 0.315 -8.357 1.00 91.06 82 GLU A CA 1
ATOM 659 C C . GLU A 1 82 ? -15.039 1.647 -8.013 1.00 91.06 82 GLU A C 1
ATOM 661 O O . GLU A 1 82 ? -16.268 1.739 -7.940 1.00 91.06 82 GLU A O 1
ATOM 666 N N . ILE A 1 83 ? -14.249 2.695 -7.743 1.00 88.88 83 ILE A N 1
ATOM 667 C CA . ILE A 1 83 ? -14.753 4.051 -7.482 1.00 88.88 83 ILE A CA 1
ATOM 668 C C . ILE A 1 83 ? -14.510 4.919 -8.721 1.00 88.88 83 ILE A C 1
ATOM 670 O O . ILE A 1 83 ? -13.354 5.204 -9.040 1.00 88.88 83 ILE A O 1
ATOM 674 N N . PRO A 1 84 ? -15.571 5.343 -9.429 1.00 87.75 84 PRO A N 1
ATOM 675 C CA . PRO A 1 84 ? -15.440 6.219 -10.587 1.00 87.75 84 PRO A CA 1
ATOM 676 C C . PRO A 1 84 ? -14.802 7.574 -10.237 1.00 87.75 84 PRO A C 1
ATOM 678 O O . PRO A 1 84 ? -15.045 8.124 -9.161 1.00 87.75 84 PRO A O 1
ATOM 681 N N . LEU A 1 85 ? -14.012 8.141 -11.155 1.00 81.81 85 LEU A N 1
ATOM 682 C CA . LEU A 1 85 ? -13.349 9.437 -10.941 1.00 81.81 85 LEU A CA 1
ATOM 683 C C . LEU A 1 85 ? -14.320 10.628 -10.910 1.00 81.81 85 LEU A C 1
ATOM 685 O O . LEU A 1 85 ? -14.009 11.650 -10.303 1.00 81.81 85 LEU A O 1
ATOM 689 N N . ASP A 1 86 ? -15.503 10.504 -11.516 1.00 86.62 86 ASP A N 1
ATOM 690 C CA . ASP A 1 86 ? -16.585 11.488 -11.387 1.00 86.62 86 ASP A CA 1
ATOM 691 C C . ASP A 1 86 ? -17.249 11.456 -10.000 1.00 86.62 86 ASP A C 1
ATOM 693 O O . ASP A 1 86 ? -17.884 12.431 -9.596 1.00 86.62 86 ASP A O 1
ATOM 697 N N . GLU A 1 87 ? -17.078 10.360 -9.252 1.00 90.44 87 GLU A N 1
ATOM 698 C CA . GLU A 1 87 ? -17.509 10.250 -7.858 1.00 90.44 87 GLU A CA 1
ATOM 699 C C . GLU A 1 87 ? -16.467 10.837 -6.893 1.00 90.44 87 GLU A C 1
ATOM 701 O O . GLU A 1 87 ? -16.819 11.560 -5.957 1.00 90.44 87 GLU A O 1
ATOM 706 N N . MET A 1 88 ? -15.189 10.509 -7.095 1.00 86.50 88 MET A N 1
ATOM 707 C CA . MET A 1 88 ? -14.084 10.928 -6.233 1.00 86.50 88 MET A CA 1
ATOM 708 C C . MET A 1 88 ? -12.804 11.035 -7.054 1.00 86.50 88 MET A C 1
ATOM 710 O O . MET A 1 88 ? -12.410 10.061 -7.692 1.00 86.50 88 MET A O 1
ATOM 714 N N . ASP A 1 89 ? -12.133 12.185 -7.007 1.00 84.56 89 ASP A N 1
ATOM 715 C CA . ASP A 1 89 ? -10.876 12.383 -7.728 1.00 84.56 89 ASP A CA 1
ATOM 716 C C . ASP A 1 89 ? -9.758 11.473 -7.191 1.00 84.56 89 ASP A C 1
ATOM 718 O O . ASP A 1 89 ? -9.779 11.044 -6.034 1.00 84.56 89 ASP A O 1
ATOM 722 N N . ALA A 1 90 ? -8.756 11.197 -8.028 1.00 82.88 90 ALA A N 1
ATOM 723 C CA . ALA A 1 90 ? -7.698 10.236 -7.721 1.00 82.88 90 ALA A CA 1
ATOM 724 C C . ALA A 1 90 ? -6.892 10.587 -6.454 1.00 82.88 90 ALA A C 1
ATOM 726 O O . ALA A 1 90 ? -6.535 9.694 -5.681 1.00 82.88 90 ALA A O 1
ATOM 727 N N . ALA A 1 91 ? -6.637 11.875 -6.198 1.00 82.62 91 ALA A N 1
ATOM 728 C CA . ALA A 1 91 ? -5.886 12.296 -5.018 1.00 82.62 91 ALA A CA 1
ATOM 729 C C . ALA A 1 91 ? -6.694 12.041 -3.737 1.00 82.62 91 ALA A C 1
ATOM 731 O O . ALA A 1 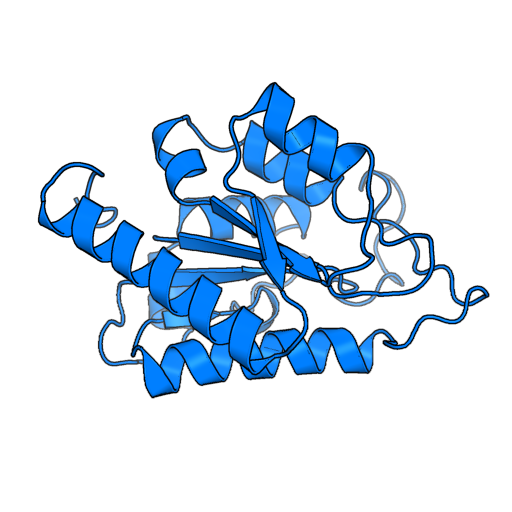91 ? -6.174 11.475 -2.768 1.00 82.62 91 ALA A O 1
ATOM 732 N N . THR A 1 92 ? -7.983 12.388 -3.750 1.00 87.75 92 THR A N 1
ATOM 733 C CA . THR A 1 92 ? -8.897 12.096 -2.641 1.00 87.75 92 THR A CA 1
ATOM 734 C C . THR A 1 92 ? -9.070 10.589 -2.437 1.00 87.75 92 THR A C 1
ATOM 736 O O . THR A 1 92 ? -9.012 10.129 -1.293 1.00 87.75 92 THR A O 1
ATOM 739 N N . GLN A 1 93 ? -9.209 9.802 -3.513 1.00 89.50 93 GLN A N 1
ATOM 740 C CA . GLN A 1 93 ? -9.295 8.338 -3.433 1.00 89.50 93 GLN A CA 1
ATOM 741 C C . GLN A 1 93 ? -8.086 7.743 -2.709 1.00 89.50 93 GLN A C 1
ATOM 743 O O . GLN A 1 93 ? -8.254 7.008 -1.736 1.00 89.50 93 GLN A O 1
ATOM 748 N N . THR A 1 94 ? -6.872 8.115 -3.116 1.00 89.12 94 THR A N 1
ATOM 749 C CA . THR A 1 94 ? -5.628 7.616 -2.516 1.00 89.12 94 THR A CA 1
ATOM 750 C C . THR A 1 94 ? -5.546 7.916 -1.015 1.00 89.12 94 THR A C 1
ATOM 752 O O . THR A 1 94 ? -5.177 7.033 -0.234 1.00 89.12 94 THR A O 1
ATOM 755 N N . ILE A 1 95 ? -5.942 9.117 -0.575 1.00 91.69 95 ILE A N 1
ATOM 756 C CA . ILE A 1 95 ? -5.973 9.478 0.855 1.00 91.69 95 ILE A CA 1
ATOM 757 C C . ILE A 1 95 ? -7.018 8.648 1.614 1.00 91.69 95 ILE A C 1
ATOM 759 O O . ILE A 1 95 ? -6.739 8.139 2.703 1.00 91.69 95 ILE A O 1
ATOM 763 N N . GLU A 1 96 ? -8.218 8.486 1.057 1.00 94.69 96 GLU A N 1
ATOM 764 C CA . GLU A 1 96 ? -9.290 7.719 1.694 1.00 94.69 96 GLU A CA 1
ATOM 765 C C . GLU A 1 96 ? -8.980 6.216 1.757 1.00 94.69 96 GLU A C 1
ATOM 767 O O . GLU A 1 96 ? -9.323 5.557 2.744 1.00 94.69 96 GLU A O 1
ATOM 772 N N . PHE A 1 97 ? -8.286 5.668 0.756 1.00 95.25 97 PHE A N 1
ATOM 773 C CA . PHE A 1 97 ? -7.775 4.296 0.776 1.00 95.25 97 PHE A CA 1
ATOM 774 C C . PHE A 1 97 ? -6.685 4.120 1.828 1.00 95.25 97 PHE A C 1
ATOM 776 O O . PHE A 1 97 ? -6.744 3.159 2.599 1.00 95.25 97 PHE A O 1
ATOM 783 N N . ALA A 1 98 ? -5.745 5.063 1.924 1.00 94.44 98 ALA A N 1
ATOM 784 C CA . ALA A 1 98 ? -4.705 5.039 2.946 1.00 94.44 98 ALA A CA 1
ATOM 785 C C . ALA A 1 98 ? -5.304 5.055 4.362 1.00 94.44 98 ALA A C 1
ATOM 787 O O . ALA A 1 98 ? -4.991 4.188 5.173 1.00 94.44 98 ALA A O 1
ATOM 788 N N . ARG A 1 99 ? -6.248 5.966 4.637 1.00 94.81 99 ARG A N 1
ATOM 789 C CA . ARG A 1 99 ? -6.941 6.059 5.938 1.00 94.81 99 ARG A CA 1
ATOM 790 C C . ARG A 1 99 ? -7.760 4.823 6.287 1.00 94.81 99 ARG A C 1
ATOM 792 O O . ARG A 1 99 ? -7.918 4.500 7.460 1.00 94.81 99 ARG A O 1
ATOM 799 N N . ALA A 1 100 ? -8.332 4.161 5.285 1.00 95.81 100 ALA A N 1
ATOM 800 C CA . ALA A 1 100 ? -9.137 2.964 5.489 1.00 95.81 100 ALA A CA 1
ATOM 801 C C . ALA A 1 100 ? -8.303 1.699 5.743 1.00 95.81 100 ALA A C 1
ATOM 803 O O . ALA A 1 100 ? -8.870 0.695 6.189 1.00 95.81 100 ALA A O 1
ATOM 804 N N . SER A 1 101 ? -7.006 1.727 5.432 1.00 96.94 101 SER A N 1
ATOM 805 C CA . SER A 1 101 ? -6.145 0.546 5.391 1.00 96.94 101 SER A CA 1
ATOM 806 C C . SER A 1 101 ? -5.373 0.339 6.685 1.00 96.94 101 SER A C 1
ATOM 808 O O . SER A 1 101 ? -4.887 1.285 7.294 1.00 96.94 101 SER A O 1
ATOM 810 N N . ASN A 1 102 ? -5.217 -0.926 7.083 1.00 97.00 102 ASN A N 1
ATOM 811 C CA . ASN A 1 102 ? -4.373 -1.299 8.217 1.00 97.00 102 ASN A CA 1
ATOM 812 C C . ASN A 1 102 ? -2.898 -1.062 7.897 1.00 97.00 102 ASN A C 1
ATOM 814 O O . ASN A 1 102 ? -2.151 -0.661 8.784 1.00 97.00 102 ASN A O 1
ATOM 818 N N . ALA A 1 103 ? -2.496 -1.276 6.642 1.00 97.19 103 ALA A N 1
ATOM 819 C CA . ALA A 1 103 ? -1.158 -0.982 6.150 1.00 97.19 103 ALA A CA 1
ATOM 820 C C . ALA A 1 103 ? -1.214 -0.354 4.749 1.00 97.19 103 ALA A C 1
ATOM 822 O O . ALA A 1 103 ? -2.062 -0.717 3.930 1.00 97.19 103 ALA A O 1
ATOM 823 N N . VAL A 1 104 ? -0.283 0.553 4.466 1.00 95.94 104 VAL A N 1
ATOM 824 C CA . VAL A 1 104 ? -0.081 1.161 3.147 1.00 95.94 104 VAL A CA 1
ATOM 825 C C . VAL A 1 104 ? 1.324 0.823 2.674 1.00 95.94 104 VAL A C 1
ATOM 827 O O . VAL A 1 104 ? 2.303 1.000 3.400 1.00 95.94 104 VAL A O 1
ATOM 830 N N . VAL A 1 105 ? 1.420 0.326 1.450 1.00 95.44 105 VAL A N 1
ATOM 831 C CA . VAL A 1 105 ? 2.674 -0.082 0.833 1.00 95.44 105 VAL A CA 1
ATOM 832 C C . VAL A 1 105 ? 2.868 0.712 -0.443 1.00 95.44 105 VAL A C 1
ATOM 834 O O . VAL A 1 105 ? 2.086 0.565 -1.377 1.00 95.44 105 VAL A O 1
ATOM 837 N N . PHE A 1 106 ? 3.944 1.487 -0.510 1.00 91.62 106 PHE A N 1
ATOM 838 C CA . PHE A 1 106 ? 4.398 2.114 -1.742 1.00 91.62 106 PHE A CA 1
ATOM 839 C C . PHE A 1 106 ? 5.536 1.304 -2.363 1.00 91.62 106 PHE A C 1
ATOM 841 O O . PHE A 1 106 ? 6.600 1.183 -1.756 1.00 91.62 106 PHE A O 1
ATOM 848 N N . VAL A 1 107 ? 5.336 0.777 -3.571 1.00 90.69 107 VAL A N 1
ATOM 849 C CA . VAL A 1 107 ? 6.357 0.047 -4.333 1.00 90.69 107 VAL A CA 1
ATOM 850 C C . VAL A 1 107 ? 6.900 0.939 -5.446 1.00 90.69 107 VAL A C 1
ATOM 852 O O . VAL A 1 107 ? 6.152 1.397 -6.306 1.00 90.69 107 VAL A O 1
ATOM 855 N N . ALA A 1 108 ? 8.211 1.168 -5.441 1.00 85.38 108 ALA A N 1
ATOM 856 C CA . ALA A 1 108 ? 8.916 1.988 -6.422 1.00 85.38 108 ALA A CA 1
ATOM 857 C C . ALA A 1 108 ? 9.899 1.121 -7.238 1.00 85.38 108 ALA A C 1
ATOM 859 O O . ALA A 1 108 ? 11.044 0.953 -6.811 1.00 85.38 108 ALA A O 1
ATOM 860 N N . PRO A 1 109 ? 9.479 0.518 -8.361 1.00 81.88 109 PRO A N 1
ATOM 861 C CA . PRO A 1 109 ? 10.393 -0.189 -9.262 1.00 81.88 109 PRO A CA 1
ATOM 862 C C . PRO A 1 109 ? 11.348 0.763 -9.991 1.00 81.88 109 PRO A C 1
ATOM 864 O O . PRO A 1 109 ? 11.141 1.981 -10.021 1.00 81.88 109 PRO A O 1
ATOM 867 N N . LEU A 1 110 ? 12.413 0.223 -10.580 1.00 74.44 110 LEU A N 1
ATOM 868 C CA . LEU A 1 110 ? 13.373 0.969 -11.388 1.00 74.44 110 LEU A CA 1
ATOM 869 C C . LEU A 1 110 ? 12.783 1.297 -12.768 1.00 74.44 110 LEU A C 1
ATOM 871 O O . LEU A 1 110 ? 13.041 0.637 -13.773 1.00 74.44 110 LEU A O 1
ATOM 875 N N . VAL A 1 111 ? 12.005 2.372 -12.816 1.00 64.12 111 VAL A N 1
ATOM 876 C CA . VAL A 1 111 ? 11.346 2.869 -14.029 1.00 64.12 111 VAL A CA 1
ATOM 877 C C . VAL A 1 111 ? 12.055 4.133 -14.502 1.00 64.12 111 VAL A C 1
ATOM 879 O O . VAL A 1 111 ? 11.940 5.184 -13.869 1.00 64.12 111 VAL A O 1
ATOM 882 N N . GLY A 1 112 ? 12.799 4.045 -15.607 1.00 53.44 112 GLY A N 1
ATOM 883 C CA . GLY A 1 112 ? 13.473 5.188 -16.240 1.00 53.44 112 GLY A CA 1
ATOM 884 C C . GLY A 1 112 ? 14.300 6.046 -15.266 1.00 53.44 112 GLY A C 1
ATOM 885 O O . GLY A 1 112 ? 14.633 5.636 -14.157 1.00 53.44 112 GLY A O 1
ATOM 886 N N . LYS A 1 113 ? 14.691 7.265 -15.663 1.00 46.34 113 LYS A N 1
ATOM 887 C CA . LYS A 1 113 ? 15.421 8.188 -14.757 1.00 46.34 113 LYS A CA 1
ATOM 888 C C . LYS A 1 113 ? 14.519 9.108 -13.939 1.00 46.34 113 LYS A C 1
ATOM 890 O O . LYS A 1 113 ? 15.009 9.739 -13.007 1.00 46.34 113 LYS A O 1
ATOM 895 N N . ASN A 1 114 ? 13.234 9.176 -14.265 1.00 45.72 114 ASN A N 1
ATOM 896 C CA . ASN A 1 114 ? 12.320 10.178 -13.732 1.00 45.72 114 ASN A CA 1
ATOM 897 C C . ASN A 1 114 ? 11.053 9.515 -13.195 1.00 45.72 114 ASN A C 1
ATOM 899 O O . ASN A 1 114 ? 9.946 9.837 -13.612 1.00 45.72 114 ASN A O 1
ATOM 903 N N . LEU A 1 115 ? 11.205 8.584 -12.251 1.00 50.53 115 LEU A N 1
ATOM 904 C CA . LEU A 1 115 ? 10.048 8.096 -11.521 1.00 50.53 115 LEU A CA 1
ATOM 905 C C . LEU A 1 115 ? 9.511 9.221 -10.634 1.00 50.53 115 LEU A C 1
ATOM 907 O O . LEU A 1 115 ? 10.120 9.605 -9.628 1.00 50.53 115 LEU A O 1
ATOM 911 N N . GLY A 1 116 ? 8.362 9.756 -11.028 1.00 49.50 116 GLY A N 1
ATOM 912 C CA . GLY A 1 116 ? 7.595 10.740 -10.287 1.00 49.50 116 GLY A CA 1
ATOM 913 C C . GLY A 1 116 ? 6.957 10.171 -9.023 1.00 49.50 116 GLY A C 1
ATOM 914 O O . GLY A 1 116 ? 5.743 10.184 -8.891 1.00 49.50 116 GLY A O 1
ATOM 915 N N . VAL A 1 117 ? 7.764 9.669 -8.088 1.00 52.53 117 VAL A N 1
ATOM 916 C CA . VAL A 1 117 ? 7.319 8.909 -6.904 1.00 52.53 117 VAL A CA 1
ATOM 917 C C . VAL A 1 117 ? 6.436 9.685 -5.922 1.00 52.53 117 VAL A C 1
ATOM 919 O O . VAL A 1 117 ? 5.920 9.086 -4.988 1.00 52.53 117 VAL A O 1
ATOM 922 N N . GLY A 1 118 ? 6.192 10.987 -6.053 1.00 53.91 118 GLY A N 1
ATOM 923 C CA . GLY A 1 118 ? 5.500 11.616 -4.926 1.00 53.91 118 GLY A CA 1
ATOM 924 C C . GLY A 1 118 ? 5.322 13.098 -4.887 1.00 53.91 118 GLY A C 1
ATOM 925 O O . GLY A 1 118 ? 5.798 13.785 -3.984 1.00 53.91 118 GLY A O 1
ATOM 926 N N . ILE A 1 119 ? 4.410 13.518 -5.741 1.00 53.25 119 ILE A N 1
ATOM 927 C CA . ILE A 1 119 ? 3.394 14.429 -5.233 1.00 53.25 119 ILE A CA 1
ATOM 928 C C . ILE A 1 119 ? 2.385 13.639 -4.380 1.00 53.25 119 ILE A C 1
ATOM 930 O O . ILE A 1 119 ? 2.163 14.001 -3.228 1.00 53.25 119 ILE A O 1
ATOM 934 N N . GLU A 1 120 ? 1.903 12.484 -4.856 1.00 65.44 120 GLU A N 1
ATOM 935 C CA . GLU A 1 120 ? 0.877 11.696 -4.149 1.00 65.44 120 GLU A CA 1
ATOM 936 C C . GLU A 1 120 ? 1.328 11.182 -2.782 1.00 65.44 120 GLU A C 1
ATOM 938 O O . GLU A 1 120 ? 0.623 11.341 -1.788 1.00 65.44 120 GLU A O 1
ATOM 943 N N . VAL A 1 121 ? 2.532 10.616 -2.706 1.00 73.12 121 VAL A N 1
ATOM 944 C CA . VAL A 1 121 ? 3.092 10.119 -1.448 1.00 73.12 121 VAL A CA 1
ATOM 945 C C . VAL A 1 121 ? 3.203 11.231 -0.403 1.00 73.12 121 VAL A C 1
ATOM 947 O O . VAL A 1 121 ? 2.869 11.020 0.761 1.00 73.12 121 VAL A O 1
ATOM 950 N N . GLY A 1 122 ? 3.640 12.425 -0.813 1.00 76.75 122 GLY A N 1
ATOM 951 C CA . GLY A 1 122 ? 3.693 13.584 0.074 1.00 76.75 122 GLY A CA 1
ATOM 952 C C . GLY A 1 122 ? 2.305 13.940 0.601 1.00 76.75 122 GLY A C 1
ATOM 953 O O . GLY A 1 122 ? 2.128 14.063 1.810 1.00 76.75 122 GLY A O 1
ATOM 954 N N . SER A 1 123 ? 1.309 14.024 -0.284 1.00 79.06 123 SER A N 1
ATOM 955 C CA . SER A 1 123 ? -0.079 14.322 0.087 1.00 79.06 123 SER A CA 1
ATOM 956 C C . SER A 1 123 ? -0.683 13.281 1.032 1.00 79.06 123 SER A C 1
ATOM 958 O O . SER A 1 123 ? -1.355 13.657 1.992 1.00 79.06 123 SER A O 1
ATOM 960 N N . VAL A 1 124 ? -0.405 11.989 0.825 1.00 84.69 124 VAL A N 1
ATOM 961 C CA . VAL A 1 124 ? -0.813 10.925 1.757 1.00 84.69 124 VAL A CA 1
ATOM 962 C C . VAL A 1 124 ? -0.173 11.149 3.122 1.00 84.69 124 VAL A C 1
ATOM 964 O O . VAL A 1 124 ? -0.883 11.247 4.119 1.00 84.69 124 VAL A O 1
ATOM 967 N N . MET A 1 125 ? 1.150 11.306 3.185 1.00 86.69 125 MET A N 1
ATOM 968 C CA . MET A 1 125 ? 1.859 11.489 4.456 1.00 86.69 125 MET A CA 1
ATOM 969 C C . MET A 1 125 ? 1.422 12.756 5.206 1.00 86.69 125 MET A C 1
ATOM 971 O O . MET A 1 125 ? 1.402 12.766 6.438 1.00 86.69 125 MET A O 1
ATOM 975 N N . GLU A 1 126 ? 1.040 13.819 4.492 1.00 87.75 126 GLU A N 1
ATOM 976 C CA . GLU A 1 126 ? 0.469 15.035 5.087 1.00 87.75 126 GLU A CA 1
ATOM 977 C C . GLU A 1 126 ? -0.956 14.841 5.614 1.00 87.75 126 GLU A C 1
ATOM 979 O O . GLU A 1 126 ? -1.321 15.459 6.615 1.00 87.75 126 GLU A O 1
ATOM 984 N N . ALA A 1 127 ? -1.750 13.984 4.973 1.00 88.56 127 ALA A N 1
ATOM 985 C CA . ALA A 1 127 ? -3.137 13.726 5.347 1.00 88.56 127 ALA A CA 1
ATOM 986 C C . ALA A 1 127 ? -3.306 12.710 6.491 1.00 88.56 127 ALA A C 1
ATOM 988 O O . ALA A 1 127 ? -4.400 12.643 7.069 1.00 88.56 127 ALA A O 1
ATOM 989 N N . LEU A 1 128 ? -2.264 11.923 6.780 1.00 90.38 128 LEU A N 1
ATOM 990 C CA . LEU A 1 128 ? -2.215 10.927 7.851 1.00 90.38 128 LEU A CA 1
ATOM 991 C C . LEU A 1 128 ? -1.659 11.523 9.153 1.00 90.38 128 LEU A C 1
ATOM 993 O O . LEU A 1 128 ? -0.742 12.354 9.131 1.00 90.38 128 LEU A O 1
ATOM 997 N N . ASP A 1 129 ? -2.189 11.079 10.293 1.00 90.69 129 ASP A N 1
ATOM 998 C CA . ASP A 1 129 ? -1.610 11.367 11.611 1.00 90.69 129 ASP A CA 1
ATOM 999 C C . ASP A 1 129 ? -0.355 10.516 11.906 1.00 90.69 129 ASP A C 1
ATOM 1001 O O . ASP A 1 129 ? 0.073 9.707 11.088 1.00 90.69 129 ASP A O 1
ATOM 1005 N N . GLU A 1 130 ? 0.286 10.738 13.057 1.00 87.38 130 GLU A N 1
ATOM 1006 C CA . GLU A 1 130 ? 1.536 10.058 13.430 1.00 87.38 130 GLU A CA 1
ATOM 1007 C C . GLU A 1 130 ? 1.384 8.529 13.495 1.00 87.38 130 GLU A C 1
ATOM 1009 O O . GLU A 1 130 ? 2.171 7.822 12.872 1.00 87.38 130 GLU A O 1
ATOM 1014 N N . GLN A 1 131 ? 0.318 8.023 14.122 1.00 88.12 131 GLN A N 1
ATOM 1015 C CA . GLN A 1 131 ? 0.066 6.580 14.246 1.00 88.12 131 GLN A CA 1
ATOM 1016 C C . GLN A 1 131 ? -0.297 5.953 12.899 1.00 88.12 131 GLN A C 1
ATOM 1018 O O . GLN A 1 131 ? 0.065 4.815 12.601 1.00 88.12 131 GLN A O 1
ATOM 1023 N N . GLN A 1 132 ? -1.013 6.692 12.052 1.00 91.38 132 GLN A N 1
ATOM 1024 C CA . GLN A 1 132 ? -1.315 6.253 10.697 1.00 91.38 132 GLN A CA 1
ATOM 1025 C C . GLN A 1 132 ? -0.060 6.179 9.821 1.00 91.38 132 GLN A C 1
ATOM 1027 O O . GLN A 1 132 ? 0.031 5.298 8.969 1.00 91.38 132 GLN A O 1
ATOM 1032 N N . ARG A 1 133 ? 0.929 7.056 10.026 1.00 91.88 133 ARG A N 1
ATOM 1033 C CA . ARG A 1 133 ? 2.198 7.018 9.278 1.00 91.88 133 ARG A CA 1
ATOM 1034 C C . ARG A 1 133 ? 3.077 5.829 9.654 1.00 91.88 133 ARG A C 1
ATOM 1036 O O . ARG A 1 133 ? 3.775 5.322 8.781 1.00 91.88 133 ARG A O 1
ATOM 1043 N N . GLU A 1 134 ? 2.995 5.329 10.888 1.00 92.12 134 GLU A N 1
ATOM 1044 C CA . GLU A 1 134 ? 3.676 4.087 11.303 1.00 92.12 134 GLU A CA 1
ATOM 1045 C C . GLU A 1 134 ? 3.211 2.859 10.496 1.00 92.12 134 GLU A C 1
ATOM 1047 O O . GLU A 1 134 ? 3.910 1.850 10.405 1.00 92.12 134 GLU A O 1
ATOM 1052 N N . ARG A 1 135 ? 2.042 2.962 9.852 1.00 94.81 135 ARG A N 1
ATOM 1053 C CA . ARG A 1 135 ? 1.438 1.931 9.000 1.00 94.81 135 ARG A CA 1
ATOM 1054 C C . ARG A 1 135 ? 1.821 2.061 7.528 1.00 94.81 135 ARG A C 1
ATOM 1056 O O . ARG A 1 135 ? 1.286 1.320 6.701 1.00 94.81 135 ARG A O 1
ATOM 1063 N N . VAL A 1 136 ? 2.740 2.965 7.188 1.00 94.06 136 VAL A N 1
ATOM 1064 C CA . VAL A 1 136 ? 3.189 3.208 5.813 1.00 94.06 136 VAL A CA 1
ATOM 1065 C C . VAL A 1 136 ? 4.620 2.710 5.619 1.00 94.06 136 VAL A C 1
ATOM 1067 O O . VAL A 1 136 ? 5.524 3.060 6.380 1.00 94.06 136 VAL A O 1
ATOM 1070 N N . VAL A 1 137 ? 4.844 1.933 4.557 1.00 94.06 137 VAL A N 1
ATOM 1071 C CA . VAL A 1 137 ? 6.186 1.535 4.115 1.00 94.06 137 VAL A CA 1
ATOM 1072 C C . VAL A 1 137 ? 6.438 1.942 2.670 1.00 94.06 137 VAL A C 1
ATOM 1074 O O . VAL A 1 137 ? 5.598 1.748 1.792 1.00 94.06 137 VAL A O 1
ATOM 1077 N N . PHE A 1 138 ? 7.633 2.464 2.422 1.00 91.12 138 PHE A N 1
ATOM 1078 C CA . PHE A 1 138 ? 8.162 2.751 1.096 1.00 91.12 138 PHE A CA 1
ATOM 1079 C C . PHE A 1 138 ? 9.196 1.698 0.741 1.00 91.12 138 PHE A C 1
ATOM 1081 O O . PHE A 1 138 ? 10.177 1.526 1.457 1.00 91.12 138 PHE A O 1
ATOM 1088 N N . VAL A 1 139 ? 8.995 0.989 -0.360 1.00 91.75 139 VAL A N 1
ATOM 1089 C CA . VAL A 1 139 ? 9.881 -0.086 -0.798 1.00 91.75 139 VAL A CA 1
ATOM 1090 C C . VAL A 1 139 ? 10.323 0.211 -2.218 1.00 91.75 139 VAL A C 1
ATOM 1092 O O . VAL A 1 139 ? 9.503 0.234 -3.129 1.00 91.75 139 VAL A O 1
ATOM 1095 N N . HIS A 1 140 ? 11.609 0.485 -2.411 1.00 87.69 140 HIS A N 1
ATOM 1096 C CA . HIS A 1 140 ? 12.142 0.870 -3.715 1.00 87.69 140 HIS A CA 1
ATOM 1097 C C . HIS A 1 140 ? 13.177 -0.128 -4.227 1.00 87.69 140 HIS A C 1
ATOM 1099 O O . HIS A 1 140 ? 13.921 -0.727 -3.448 1.00 87.69 140 HIS A O 1
ATOM 1105 N N . GLU A 1 141 ? 13.244 -0.290 -5.541 1.00 87.56 141 GLU A N 1
ATOM 1106 C CA . GLU A 1 141 ? 14.225 -1.164 -6.166 1.00 87.56 141 GLU A CA 1
ATOM 1107 C C . GLU A 1 141 ? 15.632 -0.570 -6.017 1.00 87.56 141 GLU A C 1
ATOM 1109 O O . GLU A 1 141 ? 15.831 0.657 -5.993 1.00 87.56 141 GLU A O 1
ATOM 1114 N N . THR A 1 142 ? 16.635 -1.431 -5.884 1.00 85.88 142 THR A N 1
ATOM 1115 C CA . THR A 1 142 ? 18.037 -1.024 -5.870 1.00 85.88 142 THR A CA 1
ATOM 1116 C C . THR A 1 142 ? 18.362 -0.261 -7.150 1.00 85.88 142 THR A C 1
ATOM 1118 O O . THR A 1 142 ? 18.161 -0.736 -8.259 1.00 85.88 142 THR A O 1
ATOM 1121 N N . GLY A 1 143 ? 18.901 0.948 -6.992 1.00 75.44 143 GLY A N 1
ATOM 1122 C CA . GLY A 1 143 ? 19.186 1.851 -8.112 1.00 75.44 143 GLY A CA 1
ATOM 1123 C C . GLY A 1 143 ? 18.188 2.999 -8.237 1.00 75.44 143 GLY A C 1
ATOM 1124 O O . GLY A 1 143 ? 18.563 4.052 -8.758 1.00 75.44 143 GLY A O 1
ATOM 1125 N N . VAL A 1 144 ? 16.989 2.874 -7.657 1.00 75.31 144 VAL A N 1
ATOM 1126 C CA . VAL A 1 144 ? 16.058 3.998 -7.511 1.00 75.31 144 VAL A CA 1
ATOM 1127 C C . VAL A 1 144 ? 16.648 4.992 -6.512 1.00 75.31 144 VAL A C 1
ATOM 1129 O O . VAL A 1 144 ? 16.888 4.675 -5.347 1.00 75.31 144 VAL A O 1
ATOM 1132 N N . ARG A 1 145 ? 16.914 6.216 -6.975 1.00 65.50 145 ARG A N 1
ATOM 1133 C CA . ARG A 1 145 ? 17.329 7.342 -6.130 1.00 65.50 145 ARG A CA 1
ATOM 1134 C C . ARG A 1 145 ? 16.401 8.511 -6.387 1.00 65.50 145 ARG A C 1
ATOM 1136 O O . ARG A 1 145 ? 16.306 8.978 -7.516 1.00 65.50 145 ARG A O 1
ATOM 1143 N N . SER A 1 146 ? 15.772 9.021 -5.336 1.00 64.00 146 SER A N 1
ATOM 1144 C CA . SER A 1 146 ? 14.917 10.199 -5.428 1.00 64.00 146 SER A CA 1
ATOM 1145 C C . SER A 1 146 ? 15.159 11.116 -4.238 1.00 64.00 146 SER A C 1
ATOM 1147 O O . SER A 1 146 ? 15.096 10.685 -3.087 1.00 64.00 146 SER A O 1
ATOM 1149 N N . ALA A 1 147 ? 15.389 12.403 -4.516 1.00 65.44 147 ALA A N 1
ATOM 1150 C CA . ALA A 1 147 ? 15.507 13.440 -3.488 1.00 65.44 147 ALA A CA 1
ATOM 1151 C C . ALA A 1 147 ? 14.255 13.521 -2.594 1.00 65.44 147 ALA A C 1
ATOM 1153 O O . ALA A 1 147 ? 14.311 14.014 -1.470 1.00 65.44 147 ALA A O 1
ATOM 1154 N N . MET A 1 148 ? 13.128 13.017 -3.091 1.00 64.94 148 MET A N 1
ATOM 1155 C CA . MET A 1 148 ? 11.883 12.914 -2.354 1.00 64.94 148 MET A CA 1
ATOM 1156 C C . MET A 1 148 ? 11.853 11.730 -1.393 1.00 64.94 148 MET A C 1
ATOM 1158 O O . MET A 1 148 ? 11.375 11.922 -0.287 1.00 64.94 148 MET A O 1
ATOM 1162 N N . ILE A 1 149 ? 12.386 10.554 -1.748 1.00 68.62 149 ILE A N 1
ATOM 1163 C CA . ILE A 1 149 ? 12.519 9.432 -0.794 1.00 68.62 149 ILE A CA 1
ATOM 1164 C C . ILE A 1 149 ? 13.378 9.889 0.393 1.00 68.62 149 ILE A C 1
ATOM 1166 O O . ILE A 1 149 ? 12.995 9.731 1.551 1.00 68.62 149 ILE A O 1
ATOM 1170 N N . ASP A 1 150 ? 14.475 10.588 0.099 1.00 69.56 150 ASP A N 1
ATOM 1171 C CA . ASP A 1 150 ? 15.312 11.221 1.120 1.00 69.56 150 ASP A CA 1
ATOM 1172 C C . ASP A 1 150 ? 14.553 12.283 1.936 1.00 69.56 150 ASP A C 1
ATOM 1174 O O . ASP A 1 150 ? 14.769 12.425 3.141 1.00 69.56 150 ASP A O 1
ATOM 1178 N N . GLY A 1 151 ? 13.684 13.061 1.286 1.00 73.88 151 GLY A N 1
ATOM 1179 C CA . GLY A 1 151 ? 12.832 14.057 1.934 1.00 73.88 151 GLY A CA 1
ATOM 1180 C C . GLY A 1 151 ? 11.766 13.432 2.833 1.00 73.88 151 GLY A C 1
ATOM 1181 O O . GLY A 1 151 ? 11.517 13.950 3.922 1.00 73.88 151 GLY A O 1
ATOM 1182 N N . LEU A 1 152 ? 11.193 12.302 2.412 1.00 73.00 152 LEU A N 1
ATOM 1183 C CA . LEU A 1 152 ? 10.162 11.559 3.126 1.00 73.00 152 LEU A CA 1
ATOM 1184 C C . LEU A 1 152 ? 10.697 11.024 4.449 1.00 73.00 152 LEU A C 1
ATOM 1186 O O . LEU A 1 152 ? 10.122 11.301 5.504 1.00 73.00 152 LEU A O 1
ATOM 1190 N N . ALA A 1 153 ? 11.856 10.362 4.388 1.00 72.38 153 ALA A N 1
ATOM 1191 C CA . ALA A 1 153 ? 12.575 9.873 5.560 1.00 72.38 153 ALA A CA 1
ATOM 1192 C C . ALA A 1 153 ? 12.783 10.990 6.591 1.00 72.38 153 ALA A C 1
ATOM 1194 O O . ALA A 1 153 ? 12.480 10.847 7.769 1.00 72.38 153 ALA A O 1
ATOM 1195 N N . ARG A 1 154 ? 13.281 12.146 6.132 1.00 76.12 154 ARG A N 1
ATOM 1196 C CA . ARG A 1 154 ? 13.667 13.254 7.018 1.00 76.12 154 ARG A CA 1
ATOM 1197 C C . ARG A 1 154 ? 12.480 13.995 7.616 1.00 76.12 154 ARG A C 1
ATOM 1199 O O . ARG A 1 154 ? 12.608 14.531 8.712 1.00 76.12 154 ARG A O 1
ATOM 1206 N N . ARG A 1 155 ? 11.379 14.120 6.873 1.00 79.75 155 ARG A N 1
ATOM 1207 C CA . ARG A 1 155 ? 10.240 14.955 7.274 1.00 79.75 155 ARG A CA 1
ATOM 1208 C C . ARG A 1 155 ? 9.206 14.193 8.096 1.00 79.75 155 ARG A C 1
ATOM 1210 O O . ARG A 1 155 ? 8.595 14.812 8.961 1.00 79.75 155 ARG A O 1
ATOM 1217 N N . TRP A 1 156 ? 9.018 12.900 7.841 1.00 80.00 156 TRP A N 1
ATOM 1218 C CA . TRP A 1 156 ? 7.943 12.119 8.462 1.00 80.00 156 TRP A CA 1
ATOM 1219 C C . TRP A 1 156 ? 8.408 10.828 9.151 1.00 80.00 156 TRP A C 1
ATOM 1221 O O . TRP A 1 156 ? 7.549 10.050 9.542 1.00 80.00 156 TRP A O 1
ATOM 1231 N N . ASP A 1 157 ? 9.720 10.596 9.292 1.00 80.25 157 ASP A N 1
ATOM 1232 C CA . ASP A 1 157 ? 10.293 9.358 9.863 1.00 80.25 157 ASP A CA 1
ATOM 1233 C C . ASP A 1 157 ? 9.752 8.083 9.188 1.00 80.25 157 ASP A C 1
ATOM 1235 O O . ASP A 1 157 ? 9.414 7.082 9.813 1.00 80.25 157 ASP A O 1
ATOM 1239 N N . ALA A 1 158 ? 9.599 8.155 7.864 1.00 81.31 158 ALA A N 1
ATOM 1240 C CA . ALA A 1 158 ? 8.977 7.102 7.079 1.00 81.31 158 ALA A CA 1
ATOM 1241 C C . ALA A 1 158 ? 9.838 5.828 7.033 1.00 81.31 158 ALA A C 1
ATOM 1243 O O . ALA A 1 158 ? 11.051 5.893 6.808 1.00 81.31 158 ALA A O 1
ATOM 1244 N N . THR A 1 159 ? 9.199 4.657 7.130 1.00 89.81 159 THR A N 1
ATOM 1245 C CA . THR A 1 159 ? 9.885 3.373 6.932 1.00 89.81 159 THR A CA 1
ATOM 1246 C C . THR A 1 159 ? 10.228 3.201 5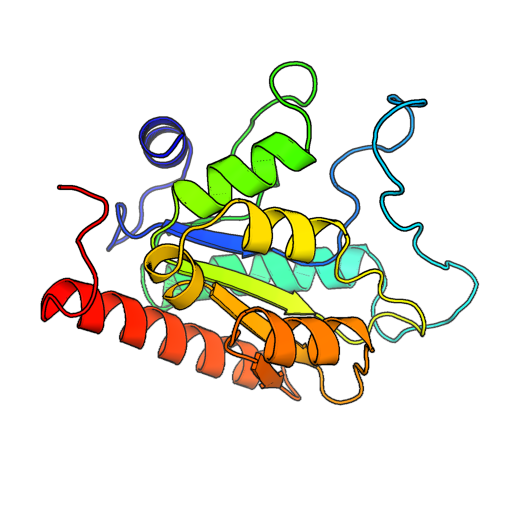.456 1.00 89.81 159 THR A C 1
ATOM 1248 O O . THR A 1 159 ? 9.334 3.095 4.618 1.00 89.81 159 THR A O 1
ATOM 1251 N N . ILE A 1 160 ? 11.523 3.152 5.134 1.00 89.38 160 ILE A N 1
ATOM 1252 C CA . ILE A 1 160 ? 12.026 2.962 3.768 1.00 89.38 160 ILE A CA 1
ATOM 1253 C C . ILE A 1 160 ? 12.858 1.684 3.702 1.00 89.38 160 ILE A C 1
ATOM 1255 O O . ILE A 1 160 ? 13.802 1.498 4.472 1.00 89.38 160 ILE A O 1
ATOM 1259 N N . LEU A 1 161 ? 12.513 0.810 2.763 1.00 92.19 161 LEU A N 1
ATOM 1260 C CA . LEU A 1 161 ? 13.178 -0.454 2.486 1.00 92.19 161 LEU A CA 1
ATOM 1261 C C . LEU A 1 161 ? 13.646 -0.483 1.030 1.00 92.19 161 LEU A C 1
ATOM 1263 O O . LEU A 1 161 ? 13.067 0.155 0.151 1.00 92.19 161 LEU A O 1
ATOM 1267 N N . THR A 1 162 ? 14.685 -1.267 0.776 1.00 91.94 162 THR A N 1
ATOM 1268 C CA . THR A 1 162 ? 15.201 -1.524 -0.570 1.00 91.94 162 THR A CA 1
ATOM 1269 C C . THR A 1 162 ? 14.998 -2.997 -0.927 1.00 91.94 162 THR A C 1
ATOM 1271 O O . THR A 1 162 ? 15.020 -3.843 -0.027 1.00 91.94 162 THR A O 1
ATOM 1274 N N . TYR A 1 163 ? 14.803 -3.296 -2.212 1.00 94.06 163 TYR A N 1
ATOM 1275 C CA . TYR A 1 163 ? 14.767 -4.656 -2.755 1.00 94.06 163 TYR A CA 1
ATOM 1276 C C . TYR A 1 163 ? 15.558 -4.772 -4.063 1.00 94.06 163 TYR A C 1
ATOM 1278 O O . TYR A 1 163 ? 15.666 -3.807 -4.813 1.00 94.06 163 TYR A O 1
ATOM 1286 N N . GLU A 1 164 ? 16.089 -5.957 -4.356 1.00 91.44 164 GLU A N 1
ATOM 1287 C CA . GLU A 1 164 ? 16.760 -6.267 -5.631 1.00 91.44 164 GLU A CA 1
ATOM 1288 C C . GLU A 1 164 ? 15.951 -7.218 -6.520 1.00 91.44 164 GLU A C 1
ATOM 1290 O O . GLU A 1 164 ? 16.213 -7.331 -7.712 1.00 91.44 164 GLU A O 1
ATOM 1295 N N . THR A 1 165 ? 14.989 -7.942 -5.946 1.00 94.25 165 THR A N 1
ATOM 1296 C CA . THR A 1 165 ? 14.176 -8.936 -6.661 1.00 94.25 165 THR A CA 1
ATOM 1297 C C . THR A 1 165 ? 12.727 -8.896 -6.190 1.00 94.25 165 THR A C 1
ATOM 1299 O O . THR A 1 165 ? 12.451 -8.467 -5.069 1.00 94.25 165 THR A O 1
ATOM 1302 N N . GLU A 1 166 ? 11.797 -9.397 -7.007 1.00 94.81 166 GLU A N 1
ATOM 1303 C CA . GLU A 1 166 ? 10.378 -9.503 -6.631 1.00 94.81 166 GLU A CA 1
ATOM 1304 C C . GLU A 1 166 ? 10.165 -10.398 -5.391 1.00 94.81 166 GLU A C 1
ATOM 1306 O O . GLU A 1 166 ? 9.307 -10.115 -4.555 1.00 94.81 166 GLU A O 1
ATOM 1311 N N . ASP A 1 167 ? 10.980 -11.445 -5.216 1.00 96.94 167 ASP A N 1
ATOM 1312 C CA . ASP A 1 167 ? 10.941 -12.281 -4.009 1.00 96.94 167 ASP A CA 1
ATOM 1313 C C . ASP A 1 167 ? 11.382 -11.503 -2.764 1.00 96.94 167 ASP A C 1
ATOM 1315 O O . ASP A 1 167 ? 10.738 -11.602 -1.719 1.00 96.94 167 ASP A O 1
ATOM 1319 N N . GLU A 1 168 ? 12.436 -10.687 -2.875 1.00 97.81 168 GLU A N 1
ATOM 1320 C CA . GLU A 1 168 ? 12.849 -9.822 -1.771 1.00 97.81 168 GLU A CA 1
ATOM 1321 C C . GLU A 1 168 ? 11.777 -8.775 -1.463 1.00 97.81 168 GLU A C 1
ATOM 1323 O O . GLU A 1 168 ? 11.434 -8.606 -0.293 1.00 97.81 168 GLU A O 1
ATOM 1328 N N . LEU A 1 169 ? 11.209 -8.114 -2.480 1.00 97.06 169 LEU A N 1
ATOM 1329 C CA . LEU A 1 169 ? 10.077 -7.199 -2.311 1.00 97.06 169 LEU A CA 1
ATOM 1330 C C . LEU A 1 169 ? 8.976 -7.878 -1.495 1.00 97.06 169 LEU A C 1
ATOM 1332 O O . LEU A 1 169 ? 8.565 -7.363 -0.455 1.00 97.06 169 LEU A O 1
ATOM 1336 N N . PHE A 1 170 ? 8.544 -9.065 -1.919 1.00 98.00 170 PHE A N 1
ATOM 1337 C CA . PHE A 1 170 ? 7.500 -9.801 -1.223 1.00 98.00 170 PHE A CA 1
ATOM 1338 C C . PHE A 1 170 ? 7.868 -10.112 0.233 1.00 98.00 170 PHE A C 1
ATOM 1340 O O . PHE A 1 170 ? 7.045 -9.898 1.127 1.00 98.00 170 PHE A O 1
ATOM 1347 N N . ASP A 1 171 ? 9.090 -10.577 0.497 1.00 98.06 171 ASP A N 1
ATOM 1348 C CA . ASP A 1 171 ? 9.539 -10.868 1.858 1.00 98.06 171 ASP A CA 1
ATOM 1349 C C . ASP A 1 171 ? 9.504 -9.611 2.737 1.00 98.06 171 ASP A C 1
ATOM 1351 O O . ASP A 1 171 ? 8.971 -9.656 3.851 1.00 98.06 171 ASP A O 1
ATOM 1355 N N . ARG A 1 172 ? 9.983 -8.464 2.233 1.00 98.25 172 ARG A N 1
ATOM 1356 C CA . ARG A 1 172 ? 9.921 -7.174 2.945 1.00 98.25 172 ARG A CA 1
ATOM 1357 C C . ARG A 1 172 ? 8.486 -6.802 3.306 1.00 98.25 172 ARG A C 1
ATOM 1359 O O . ARG A 1 172 ? 8.217 -6.463 4.459 1.00 98.25 172 ARG A O 1
ATOM 1366 N N . LEU A 1 173 ? 7.565 -6.910 2.351 1.00 98.19 173 LEU A N 1
ATOM 1367 C CA . LEU A 1 173 ? 6.157 -6.578 2.565 1.00 98.19 173 LEU A CA 1
ATOM 1368 C C . LEU A 1 173 ? 5.477 -7.538 3.532 1.00 98.19 173 LEU A C 1
ATOM 1370 O O . LEU A 1 173 ? 4.736 -7.107 4.412 1.00 98.19 173 LEU A O 1
ATOM 1374 N N . ARG A 1 174 ? 5.773 -8.834 3.429 1.00 97.81 174 ARG A N 1
ATOM 1375 C CA . ARG A 1 174 ? 5.289 -9.843 4.370 1.00 97.81 174 ARG A CA 1
ATOM 1376 C C . ARG A 1 174 ? 5.739 -9.529 5.796 1.00 97.81 174 ARG A C 1
ATOM 1378 O O . ARG A 1 174 ? 4.921 -9.624 6.712 1.00 97.81 174 ARG A O 1
ATOM 1385 N N . TYR A 1 175 ? 7.010 -9.173 5.996 1.00 97.94 175 TYR A N 1
ATOM 1386 C CA . TYR A 1 175 ? 7.517 -8.801 7.319 1.00 97.94 175 TYR A CA 1
ATOM 1387 C C . TYR A 1 175 ? 6.842 -7.540 7.849 1.00 97.94 175 TYR A C 1
ATOM 1389 O O . TYR A 1 175 ? 6.395 -7.544 8.993 1.00 97.94 175 TYR A O 1
ATOM 1397 N N . PHE A 1 176 ? 6.716 -6.504 7.021 1.00 97.94 176 PHE A N 1
ATOM 1398 C CA . PHE A 1 176 ? 6.056 -5.261 7.406 1.00 97.94 176 PHE A CA 1
ATOM 1399 C C . PHE A 1 176 ? 4.592 -5.483 7.808 1.00 97.94 176 PHE A C 1
ATOM 1401 O O . PHE A 1 176 ? 4.173 -5.096 8.895 1.00 97.94 176 PHE A O 1
ATOM 1408 N N . VAL A 1 177 ? 3.823 -6.199 6.984 1.00 97.56 177 VAL A N 1
ATOM 1409 C CA . VAL A 1 177 ? 2.424 -6.534 7.286 1.00 97.56 177 VAL A CA 1
ATOM 1410 C C . VAL A 1 177 ? 2.317 -7.322 8.592 1.00 97.56 177 VAL A C 1
ATOM 1412 O O . VAL A 1 177 ? 1.470 -7.013 9.427 1.00 97.56 177 VAL A O 1
ATOM 1415 N N . ALA A 1 178 ? 3.200 -8.299 8.818 1.00 96.50 178 ALA A N 1
ATOM 1416 C CA . ALA A 1 178 ? 3.224 -9.047 10.072 1.00 96.50 178 ALA A CA 1
ATOM 1417 C C . ALA A 1 178 ? 3.575 -8.163 11.283 1.00 96.50 178 ALA A C 1
ATOM 1419 O O . ALA A 1 178 ? 3.033 -8.382 12.364 1.00 96.50 178 ALA A O 1
ATOM 1420 N N . GLN A 1 179 ? 4.459 -7.172 11.125 1.00 96.44 179 GLN A N 1
ATOM 1421 C CA . GLN A 1 179 ? 4.772 -6.204 12.180 1.00 96.44 179 GLN A CA 1
ATOM 1422 C C . GLN A 1 179 ? 3.548 -5.367 12.548 1.00 96.44 179 GLN A C 1
ATOM 1424 O O . GLN A 1 179 ? 3.226 -5.288 13.730 1.00 96.44 179 GLN A O 1
ATOM 1429 N N . VAL A 1 180 ? 2.825 -4.832 11.561 1.00 96.50 180 VAL A N 1
ATOM 1430 C CA . VAL A 1 180 ? 1.599 -4.055 11.804 1.00 96.50 180 VAL A CA 1
ATOM 1431 C C . VAL A 1 180 ? 0.520 -4.917 12.466 1.00 96.50 180 VAL A C 1
ATOM 1433 O O . VAL A 1 180 ? -0.051 -4.510 13.472 1.00 96.50 180 VAL A O 1
ATOM 1436 N N . MET A 1 181 ? 0.285 -6.139 11.968 1.00 95.31 181 MET A N 1
ATOM 1437 C CA . MET A 1 181 ? -0.664 -7.081 12.585 1.00 95.31 181 MET A CA 1
ATOM 1438 C C . MET A 1 181 ? -0.313 -7.383 14.047 1.00 95.31 181 MET A C 1
ATOM 1440 O O . MET A 1 181 ? -1.198 -7.462 14.897 1.00 95.31 181 MET A O 1
ATOM 1444 N N . ASN A 1 182 ? 0.974 -7.579 14.343 1.00 95.44 182 ASN A N 1
ATOM 1445 C CA . ASN A 1 182 ? 1.421 -7.841 15.706 1.00 95.44 182 ASN A CA 1
ATOM 1446 C C . ASN A 1 182 ? 1.259 -6.611 16.596 1.00 95.44 182 ASN A C 1
ATOM 1448 O O . ASN A 1 182 ? 0.814 -6.780 17.722 1.00 95.44 182 ASN A O 1
ATOM 1452 N N . ALA A 1 183 ? 1.574 -5.414 16.096 1.00 94.94 183 ALA A N 1
ATOM 1453 C CA . ALA A 1 183 ? 1.420 -4.167 16.838 1.00 94.94 183 ALA A CA 1
ATOM 1454 C C . ALA A 1 183 ? -0.050 -3.882 17.188 1.00 94.94 183 ALA A C 1
ATOM 1456 O O . ALA A 1 183 ? -0.338 -3.482 18.313 1.00 94.94 183 ALA A O 1
ATOM 1457 N N . GLU A 1 184 ? -0.992 -4.158 16.279 1.00 94.75 184 GLU A N 1
ATOM 1458 C CA . GLU A 1 184 ? -2.428 -4.114 16.600 1.00 94.75 184 GLU A CA 1
ATOM 1459 C C . GLU A 1 184 ? -2.792 -5.145 17.676 1.00 94.75 184 GLU A C 1
ATOM 1461 O O . GLU A 1 184 ? -3.469 -4.835 18.653 1.00 94.75 184 GLU A O 1
ATOM 1466 N N . TYR A 1 185 ? -2.294 -6.376 17.541 1.00 92.62 185 TYR A N 1
ATOM 1467 C CA . TYR A 1 185 ? -2.583 -7.451 18.489 1.00 92.62 185 TYR A CA 1
ATOM 1468 C C . TYR A 1 185 ? -2.013 -7.197 19.896 1.00 92.62 185 TYR A C 1
ATOM 1470 O O . TYR A 1 185 ? -2.620 -7.602 20.891 1.00 92.62 185 TYR A O 1
ATOM 1478 N N . THR A 1 186 ? -0.844 -6.561 20.002 1.00 94.81 186 THR A N 1
ATOM 1479 C CA . THR A 1 186 ? -0.206 -6.215 21.283 1.00 94.81 186 THR A CA 1
ATOM 1480 C C . THR A 1 186 ? -0.716 -4.902 21.872 1.00 94.81 186 THR A C 1
ATOM 1482 O O . THR A 1 186 ? -0.459 -4.646 23.050 1.00 94.81 186 THR A O 1
ATOM 1485 N N . GLY A 1 187 ? -1.468 -4.109 21.101 1.00 92.81 187 GLY A N 1
ATOM 1486 C CA . GLY A 1 187 ? -1.958 -2.787 21.492 1.00 92.81 187 GLY A CA 1
ATOM 1487 C C . GLY A 1 187 ? -0.919 -1.670 21.352 1.00 92.81 187 GLY A C 1
ATOM 1488 O O . GLY A 1 187 ? -1.124 -0.588 21.901 1.00 92.81 187 GLY A O 1
ATOM 1489 N N . ASP A 1 188 ? 0.182 -1.923 20.639 1.00 92.31 188 ASP A N 1
ATOM 1490 C CA . ASP A 1 188 ? 1.169 -0.899 20.273 1.00 92.31 188 ASP A CA 1
ATOM 1491 C C . ASP A 1 188 ? 0.624 0.027 19.169 1.00 92.31 188 ASP A C 1
ATOM 1493 O O . ASP A 1 188 ? 0.980 1.201 19.114 1.00 92.31 188 ASP A O 1
ATOM 1497 N N . LEU A 1 189 ? -0.294 -0.481 18.337 1.00 92.75 189 LEU A N 1
ATOM 1498 C CA . LEU A 1 189 ? -1.132 0.304 17.431 1.00 92.75 189 LEU A CA 1
ATOM 1499 C C . LEU A 1 189 ? -2.619 0.063 17.745 1.00 92.75 189 LEU A C 1
ATOM 1501 O O . LEU A 1 189 ? -2.986 -1.054 18.114 1.00 92.75 189 LEU A O 1
ATOM 1505 N N . PRO A 1 190 ? -3.496 1.072 17.591 1.00 89.75 190 PRO A N 1
ATOM 1506 C CA . PRO A 1 190 ? -4.933 0.889 17.791 1.00 89.75 190 PRO A CA 1
ATOM 1507 C C . PRO A 1 190 ? -5.528 -0.004 16.699 1.00 89.75 190 PRO A C 1
ATOM 1509 O O . PRO A 1 190 ? -5.135 0.112 15.539 1.00 89.75 190 PRO A O 1
ATOM 1512 N N . ASP A 1 191 ? -6.503 -0.846 17.034 1.00 86.00 191 ASP A N 1
ATOM 1513 C CA . ASP A 1 191 ? -7.288 -1.551 16.018 1.00 86.00 191 ASP A CA 1
ATOM 1514 C C . ASP A 1 191 ? -8.107 -0.528 15.208 1.00 86.00 191 ASP A C 1
ATOM 1516 O O . ASP A 1 191 ? -8.738 0.363 15.770 1.00 86.00 191 ASP A O 1
ATOM 1520 N N . LEU A 1 192 ? -8.098 -0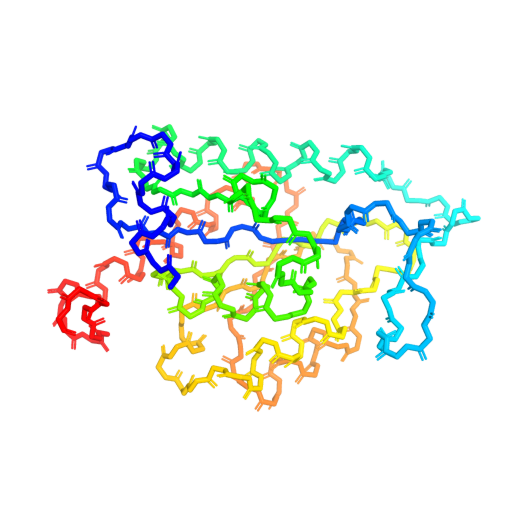.639 13.877 1.00 84.12 192 LEU A N 1
ATOM 1521 C CA . LEU A 1 192 ? -8.923 0.206 13.002 1.00 84.12 192 LEU A CA 1
ATOM 1522 C C . LEU A 1 192 ? -10.405 -0.201 12.994 1.00 84.12 192 LEU A C 1
ATOM 1524 O O . LEU A 1 192 ? -11.219 0.441 12.323 1.00 84.12 192 LEU A O 1
ATOM 1528 N N . ASP A 1 193 ? -10.747 -1.300 13.663 1.00 70.31 193 ASP A N 1
ATOM 1529 C CA . ASP A 1 193 ? -12.113 -1.782 13.821 1.00 70.31 193 ASP A CA 1
ATOM 1530 C C . ASP A 1 193 ? -12.809 -1.298 15.111 1.00 70.31 193 ASP A C 1
ATOM 1532 O O . ASP A 1 193 ? -14.024 -1.502 15.219 1.00 70.31 193 ASP A O 1
ATOM 1536 N N . GLU A 1 194 ? -12.086 -0.661 16.046 1.00 52.41 194 GLU A N 1
ATOM 1537 C CA . GLU A 1 194 ? -12.624 -0.067 17.292 1.00 52.41 194 GLU A CA 1
ATOM 1538 C C . GLU A 1 194 ? -12.909 1.442 17.201 1.00 52.41 194 GLU A C 1
ATOM 1540 O O . GLU A 1 194 ? -12.136 2.191 16.561 1.00 52.41 194 GLU A O 1
#

InterPro domains:
  IPR055931 Domain of unknown function DUF7509 [PF24349] (2-193)

Organism: Halomicrobium mukohataei (strain ATCC 700874 / DSM 12286 / JCM 9738 / NCIMB 13541) (NCBI:txid485914)

pLDDT: mean 81.19, std 19.48, range [32.06, 98.38]